Protein AF-A0A7S0CP70-F1 (afdb_monomer_lite)

Structure (mmCIF, N/CA/C/O backbone):
data_AF-A0A7S0CP70-F1
#
_entry.id   AF-A0A7S0CP70-F1
#
loop_
_atom_site.group_PDB
_atom_site.id
_atom_site.type_symbol
_atom_site.label_atom_id
_atom_site.label_alt_id
_atom_site.label_comp_id
_atom_site.label_asym_id
_atom_site.label_entity_id
_atom_site.label_seq_id
_atom_site.pdbx_PDB_ins_code
_atom_site.Cartn_x
_atom_site.Cartn_y
_atom_site.Cartn_z
_atom_site.occupancy
_atom_site.B_iso_or_equiv
_atom_site.auth_seq_id
_atom_site.auth_comp_id
_atom_site.auth_asym_id
_atom_site.auth_atom_id
_atom_site.pdbx_PDB_model_num
ATOM 1 N N . ALA A 1 1 ? 73.765 4.641 -53.542 1.00 47.41 1 ALA A N 1
ATOM 2 C CA . ALA A 1 1 ? 72.769 4.694 -52.457 1.00 47.41 1 ALA A CA 1
ATOM 3 C C . ALA A 1 1 ? 71.392 4.845 -53.097 1.00 47.41 1 ALA A C 1
ATOM 5 O O . ALA A 1 1 ? 71.037 5.946 -53.493 1.00 47.41 1 ALA A O 1
ATOM 6 N N . LEU A 1 2 ? 70.698 3.725 -53.331 1.00 48.41 2 LEU A N 1
ATOM 7 C CA . LEU A 1 2 ? 69.322 3.717 -53.833 1.00 48.41 2 LEU A CA 1
ATOM 8 C C . LEU A 1 2 ? 68.407 4.137 -52.678 1.00 48.41 2 LEU A C 1
ATOM 10 O O . LEU A 1 2 ? 68.307 3.418 -51.687 1.00 48.41 2 LEU A O 1
ATOM 14 N N . SER A 1 3 ? 67.792 5.311 -52.784 1.00 55.59 3 SER A N 1
ATOM 15 C CA . SER A 1 3 ? 66.697 5.724 -51.913 1.00 55.59 3 SER A CA 1
ATOM 16 C C . SER A 1 3 ? 65.413 5.041 -52.381 1.00 55.59 3 SER A C 1
ATOM 18 O O . SER A 1 3 ? 64.958 5.228 -53.508 1.00 55.59 3 SER A O 1
ATOM 20 N N . ASP A 1 4 ? 64.870 4.207 -51.505 1.00 58.22 4 ASP A N 1
ATOM 21 C CA . ASP A 1 4 ? 63.708 3.359 -51.736 1.00 58.22 4 ASP A CA 1
ATOM 22 C C . ASP A 1 4 ? 62.422 4.213 -51.882 1.00 58.22 4 ASP A C 1
ATOM 24 O O . ASP A 1 4 ? 62.067 4.949 -50.953 1.00 58.22 4 ASP A O 1
ATOM 28 N N . PRO A 1 5 ? 61.697 4.174 -53.018 1.00 55.97 5 PRO A N 1
ATOM 29 C CA . PRO A 1 5 ? 60.503 4.999 -53.243 1.00 55.97 5 PRO A CA 1
ATOM 30 C C . PRO A 1 5 ? 59.264 4.544 -52.446 1.00 55.97 5 PRO A C 1
ATOM 32 O O . PRO A 1 5 ? 58.217 5.193 -52.509 1.00 55.97 5 PRO A O 1
ATOM 35 N N . ALA A 1 6 ? 59.361 3.467 -51.660 1.00 52.94 6 ALA A N 1
ATOM 36 C CA . ALA A 1 6 ? 58.237 2.886 -50.925 1.00 52.94 6 ALA A CA 1
ATOM 37 C C . ALA A 1 6 ? 57.767 3.699 -49.698 1.00 52.94 6 ALA A C 1
ATOM 39 O O . ALA A 1 6 ? 56.686 3.442 -49.170 1.00 52.94 6 ALA A O 1
ATOM 40 N N . GLN A 1 7 ? 58.520 4.705 -49.238 1.00 50.19 7 GLN A N 1
ATOM 41 C CA . GLN A 1 7 ? 58.151 5.472 -48.036 1.00 50.19 7 GLN A CA 1
ATOM 42 C C . GLN A 1 7 ? 57.208 6.665 -48.280 1.00 50.19 7 GLN A C 1
ATOM 44 O O . GLN A 1 7 ? 56.785 7.309 -47.322 1.00 50.19 7 GLN A O 1
ATOM 49 N N . LYS A 1 8 ? 56.820 6.965 -49.528 1.00 47.72 8 LYS A N 1
ATOM 50 C CA . LYS A 1 8 ? 56.067 8.196 -49.851 1.00 47.72 8 LYS A CA 1
ATOM 51 C C . LYS A 1 8 ? 54.540 8.051 -49.932 1.00 47.72 8 LYS A C 1
ATOM 53 O O . LYS A 1 8 ? 53.867 8.995 -50.330 1.00 47.72 8 LYS A O 1
ATOM 58 N N . LEU A 1 9 ? 53.981 6.903 -49.548 1.00 50.38 9 LEU A N 1
ATOM 59 C CA . LEU A 1 9 ? 52.543 6.597 -49.675 1.00 50.38 9 LEU A CA 1
ATOM 60 C C . LEU A 1 9 ? 51.835 6.388 -48.328 1.00 50.38 9 LEU A C 1
ATOM 62 O O . LEU A 1 9 ? 50.842 5.675 -48.229 1.00 50.38 9 LEU A O 1
ATOM 66 N N . LYS A 1 10 ? 52.346 7.027 -47.274 1.00 50.16 10 LYS A N 1
ATOM 67 C CA . LYS A 1 10 ? 51.735 7.025 -45.938 1.00 50.16 10 LYS A CA 1
ATOM 68 C C . LYS A 1 10 ? 51.593 8.452 -45.404 1.00 50.16 10 LYS A C 1
ATOM 70 O O . LYS A 1 10 ? 51.917 8.731 -44.259 1.00 50.16 10 LYS A O 1
ATOM 75 N N . VAL A 1 11 ? 51.170 9.371 -46.270 1.00 54.03 11 VAL A N 1
ATOM 76 C CA . VAL A 1 11 ? 50.884 10.764 -45.914 1.00 54.03 11 VAL A CA 1
ATOM 77 C C . VAL A 1 11 ? 49.398 11.008 -46.152 1.00 54.03 11 VAL A C 1
ATOM 79 O O . VAL A 1 11 ? 48.908 10.883 -47.269 1.00 54.03 11 VAL A O 1
ATOM 82 N N . ASP A 1 12 ? 48.712 11.302 -45.051 1.00 50.88 12 ASP A N 1
ATOM 83 C CA . ASP A 1 12 ? 47.431 11.998 -44.962 1.00 50.88 12 ASP A CA 1
ATOM 84 C C . ASP A 1 12 ? 46.216 11.400 -45.679 1.00 50.88 12 ASP A C 1
ATOM 86 O O . ASP A 1 12 ? 45.675 11.946 -46.635 1.00 50.88 12 ASP A O 1
ATOM 90 N N . GLN A 1 13 ? 45.638 10.368 -45.065 1.00 55.88 13 GLN A N 1
ATOM 91 C CA . GLN A 1 13 ? 44.178 10.322 -44.955 1.00 55.88 13 GLN A CA 1
ATOM 92 C C . GLN A 1 13 ? 43.765 10.831 -43.570 1.00 55.88 13 GLN A C 1
ATOM 94 O O . GLN A 1 13 ? 43.228 10.092 -42.748 1.00 55.88 13 GLN A O 1
ATOM 99 N N . GLN A 1 14 ? 44.028 12.112 -43.282 1.00 55.53 14 GLN A N 1
ATOM 100 C CA . GLN A 1 14 ? 43.272 12.773 -42.222 1.00 55.53 14 GLN A CA 1
ATOM 101 C C . GLN A 1 14 ? 41.825 12.929 -42.716 1.00 55.53 14 GLN A C 1
ATOM 103 O O . GLN A 1 14 ? 41.608 13.486 -43.795 1.00 55.53 14 GLN A O 1
ATOM 108 N N . PRO A 1 15 ? 40.820 12.428 -41.973 1.00 56.31 15 PRO A N 1
ATOM 109 C CA . PRO A 1 15 ? 39.431 12.547 -42.385 1.00 56.31 15 PRO A CA 1
ATOM 110 C C . PRO A 1 15 ? 39.086 14.028 -42.546 1.00 56.31 15 PRO A C 1
ATOM 112 O O . PRO A 1 15 ? 39.324 14.830 -41.639 1.00 56.31 15 PRO A O 1
ATOM 115 N N . THR A 1 16 ? 38.541 14.384 -43.713 1.00 58.91 16 THR A N 1
ATOM 116 C CA . THR A 1 16 ? 38.142 15.761 -44.027 1.00 58.91 16 THR A CA 1
ATOM 117 C C . THR A 1 16 ? 37.260 16.327 -42.903 1.00 58.91 16 THR A C 1
ATOM 119 O O . THR A 1 16 ? 36.466 15.587 -42.310 1.00 58.91 16 THR A O 1
ATOM 122 N N . PRO A 1 17 ? 37.366 17.628 -42.572 1.00 61.53 17 PRO A N 1
ATOM 123 C CA . PRO A 1 17 ? 36.725 18.212 -41.387 1.00 61.53 17 PRO A CA 1
ATOM 124 C C . PRO A 1 17 ? 35.212 17.958 -41.335 1.00 61.53 17 PRO A C 1
ATOM 126 O O . PRO A 1 17 ? 34.665 17.738 -40.260 1.00 61.53 17 PRO A O 1
ATOM 129 N N . LYS A 1 18 ? 34.559 17.868 -42.503 1.00 62.00 18 LYS A N 1
ATOM 130 C CA . LYS A 1 18 ? 33.132 17.546 -42.644 1.00 62.00 18 LYS A CA 1
ATOM 131 C C . LYS A 1 18 ? 32.778 16.140 -42.141 1.00 62.00 18 LYS A C 1
ATOM 133 O O . LYS A 1 18 ? 31.746 15.972 -41.500 1.00 62.00 18 LYS A O 1
ATOM 138 N N . ALA A 1 19 ? 33.630 15.141 -42.383 1.00 62.69 19 ALA A N 1
ATOM 139 C CA . ALA A 1 19 ? 33.397 13.775 -41.915 1.00 62.69 19 ALA A CA 1
ATOM 140 C C . ALA A 1 19 ? 33.463 13.690 -40.382 1.00 62.69 19 ALA A C 1
ATOM 142 O O . ALA A 1 19 ? 32.638 13.017 -39.769 1.00 62.69 19 ALA A O 1
ATOM 143 N N . ARG A 1 20 ? 34.384 14.428 -39.746 1.00 70.00 20 ARG A N 1
ATOM 144 C CA . ARG A 1 20 ? 34.500 14.471 -38.276 1.00 70.00 20 ARG A CA 1
ATOM 145 C C . ARG A 1 20 ? 33.247 15.069 -37.626 1.00 70.00 20 ARG A C 1
ATOM 147 O O . ARG A 1 20 ? 32.793 14.538 -36.618 1.00 70.00 20 ARG A O 1
ATOM 154 N N . THR A 1 21 ? 32.652 16.100 -38.234 1.00 77.50 21 THR A N 1
ATOM 155 C CA . THR A 1 21 ? 31.413 16.732 -37.744 1.00 77.50 21 THR A CA 1
ATOM 156 C C . THR A 1 21 ? 30.191 15.819 -37.874 1.00 77.50 21 THR A C 1
ATOM 158 O O . THR A 1 21 ? 29.361 15.763 -36.967 1.00 77.50 21 THR A O 1
ATOM 161 N N . VAL A 1 22 ? 30.087 15.063 -38.973 1.00 85.88 22 VAL A N 1
ATOM 162 C CA . VAL A 1 22 ? 28.996 14.090 -39.163 1.00 85.88 22 VAL A CA 1
ATOM 163 C C . VAL A 1 22 ? 29.093 12.968 -38.131 1.00 85.88 22 VAL A C 1
ATOM 165 O O . VAL A 1 22 ? 28.103 12.658 -37.475 1.00 85.88 22 VAL A O 1
ATOM 168 N N . TRP A 1 23 ? 30.287 12.413 -37.909 1.00 87.19 23 TRP A N 1
ATOM 169 C CA . TRP A 1 23 ? 30.486 11.380 -36.891 1.00 87.19 23 TRP A CA 1
ATOM 170 C C . TRP A 1 23 ? 30.177 11.882 -35.478 1.00 87.19 23 TRP A C 1
ATOM 172 O O . TRP A 1 23 ? 29.491 11.188 -34.731 1.00 87.19 23 TRP A O 1
ATOM 182 N N . SER A 1 24 ? 30.595 13.100 -35.114 1.00 85.81 24 SER A N 1
ATOM 183 C CA . SER A 1 24 ? 30.251 13.666 -33.802 1.00 85.81 24 SER A CA 1
ATOM 184 C C . SER A 1 24 ? 28.745 13.856 -33.614 1.00 85.81 24 SER A C 1
ATOM 186 O O . SER A 1 24 ? 28.235 13.601 -32.527 1.00 85.81 24 SER A O 1
ATOM 188 N N . LEU A 1 25 ? 28.021 14.246 -34.670 1.00 90.88 25 LEU A N 1
ATOM 189 C CA . LEU A 1 25 ? 26.564 14.383 -34.628 1.00 90.88 25 LEU A CA 1
ATOM 190 C C . LEU A 1 25 ? 25.884 13.023 -34.412 1.00 90.88 25 LEU A C 1
ATOM 192 O O . LEU A 1 25 ? 24.980 12.912 -33.589 1.00 90.88 25 LEU A O 1
ATOM 196 N N . VAL A 1 26 ? 26.349 11.982 -35.108 1.00 93.88 26 VAL A N 1
ATOM 197 C CA . VAL A 1 26 ? 25.826 10.616 -34.954 1.00 93.88 26 VAL A CA 1
ATOM 198 C C . VAL A 1 26 ? 26.023 10.114 -33.524 1.00 93.88 26 VAL A C 1
ATOM 200 O O . VAL A 1 26 ? 25.067 9.639 -32.915 1.00 93.88 26 VAL A O 1
ATOM 203 N N . PHE A 1 27 ? 27.221 10.270 -32.950 1.00 94.31 27 PHE A N 1
ATOM 204 C CA . PHE A 1 27 ? 27.473 9.866 -31.562 1.00 94.31 27 PHE A CA 1
ATOM 205 C C . PHE A 1 27 ? 26.639 10.662 -30.554 1.00 94.31 27 PHE A C 1
ATOM 207 O O . PHE A 1 27 ? 26.155 10.088 -29.580 1.00 94.31 27 PHE A O 1
ATOM 214 N N . TYR A 1 28 ? 26.423 11.955 -30.799 1.00 94.50 28 TYR A N 1
ATOM 215 C CA . TYR A 1 28 ? 25.585 12.793 -29.944 1.00 94.50 28 TYR A CA 1
ATOM 216 C C . TYR A 1 28 ? 24.114 12.349 -29.964 1.00 94.50 28 TYR A C 1
ATOM 218 O O . TYR A 1 28 ? 23.514 12.154 -28.907 1.00 94.50 28 TYR A O 1
ATOM 226 N N . LEU A 1 29 ? 23.549 12.106 -31.152 1.00 95.56 29 LEU A N 1
ATOM 227 C CA . LEU A 1 29 ? 22.183 11.593 -31.296 1.00 95.56 29 LEU A CA 1
ATOM 228 C C . LEU A 1 29 ? 22.030 10.195 -30.688 1.00 95.56 29 LEU A C 1
ATOM 230 O O . LEU A 1 29 ? 21.031 9.924 -30.024 1.00 95.56 29 LEU A O 1
ATOM 234 N N . MET A 1 30 ? 23.031 9.329 -30.858 1.00 95.50 30 MET A N 1
ATOM 235 C CA . MET A 1 30 ? 23.048 8.005 -30.237 1.00 95.50 30 MET A CA 1
ATOM 236 C C . MET A 1 30 ? 23.070 8.104 -28.706 1.00 95.50 30 MET A C 1
ATOM 238 O O . MET A 1 30 ? 22.324 7.394 -28.037 1.00 95.50 30 MET A O 1
ATOM 242 N N . GLY A 1 31 ? 23.861 9.028 -28.149 1.00 95.38 31 GLY A N 1
ATOM 243 C CA . GLY A 1 31 ? 23.903 9.301 -26.712 1.00 95.38 31 GLY A CA 1
ATOM 244 C C . GLY A 1 31 ? 22.552 9.761 -26.159 1.00 95.38 31 GLY A C 1
ATOM 245 O O . GLY A 1 31 ? 22.071 9.194 -25.178 1.00 95.38 31 GLY A O 1
ATOM 246 N N . ILE A 1 32 ? 21.898 10.722 -26.821 1.00 96.25 32 ILE A N 1
ATOM 247 C CA . ILE A 1 32 ? 20.540 11.164 -26.453 1.00 96.25 32 ILE A CA 1
ATOM 248 C C . ILE A 1 32 ? 19.553 9.993 -26.527 1.00 96.25 32 ILE A C 1
ATOM 250 O O . ILE A 1 32 ? 18.752 9.808 -25.611 1.00 96.25 32 ILE A O 1
ATOM 254 N N . GLY A 1 33 ? 19.636 9.175 -27.580 1.00 96.56 33 GLY A N 1
ATOM 255 C CA . GLY A 1 33 ? 18.807 7.982 -27.742 1.00 96.56 33 GLY A CA 1
ATOM 256 C C . GLY A 1 33 ? 18.942 7.006 -26.572 1.00 96.56 33 GLY A C 1
ATOM 257 O O . GLY A 1 33 ? 17.932 6.560 -26.031 1.00 96.56 33 GLY A O 1
ATOM 258 N N . CYS A 1 34 ? 20.167 6.731 -26.118 1.00 96.44 34 CYS A N 1
ATOM 259 C CA . CYS A 1 34 ? 20.414 5.869 -24.960 1.00 96.44 34 CYS A CA 1
ATOM 260 C C . CYS A 1 34 ? 19.821 6.439 -23.663 1.00 96.44 34 CYS A C 1
ATOM 262 O O . CYS A 1 34 ? 19.238 5.692 -22.874 1.00 96.44 34 CYS A O 1
ATOM 264 N N . VAL A 1 35 ? 19.932 7.754 -23.446 1.00 96.69 35 VAL A N 1
ATOM 265 C CA . VAL A 1 35 ? 19.366 8.419 -22.260 1.00 96.69 35 VAL A CA 1
ATOM 266 C C . VAL A 1 35 ? 17.840 8.333 -22.270 1.00 96.69 35 VAL A C 1
ATOM 268 O O . VAL A 1 35 ? 17.250 7.932 -21.268 1.00 96.69 35 VAL A O 1
ATOM 271 N N . LEU A 1 36 ? 17.199 8.634 -23.403 1.00 96.62 36 LEU A N 1
ATOM 272 C CA . LEU A 1 36 ? 15.742 8.535 -23.542 1.00 96.62 36 LEU A CA 1
ATOM 273 C C . LEU A 1 36 ? 15.243 7.099 -23.370 1.00 96.62 36 LEU A C 1
ATOM 275 O O . LEU A 1 36 ? 14.229 6.878 -22.712 1.00 96.62 36 LEU A O 1
ATOM 279 N N . LEU A 1 37 ? 15.967 6.120 -23.913 1.00 96.00 37 LEU A N 1
ATOM 280 C CA . LEU A 1 37 ? 15.621 4.709 -23.767 1.00 96.00 37 LEU A CA 1
ATOM 281 C C . LEU A 1 37 ? 15.741 4.248 -22.311 1.00 96.00 37 LEU A C 1
ATOM 283 O O . LEU A 1 37 ? 14.847 3.568 -21.814 1.00 96.00 37 LEU A O 1
ATOM 287 N N . THR A 1 38 ? 16.797 4.661 -21.609 1.00 96.25 38 THR A N 1
ATOM 288 C CA . THR A 1 38 ? 16.984 4.349 -20.183 1.00 96.25 38 THR A CA 1
ATOM 289 C C . THR A 1 38 ? 15.892 4.995 -19.339 1.00 96.25 38 THR A C 1
ATOM 291 O O . THR A 1 38 ? 15.300 4.340 -18.488 1.00 96.25 38 THR A O 1
ATOM 294 N N . PHE A 1 39 ? 15.569 6.261 -19.609 1.00 95.75 39 PHE A N 1
ATOM 295 C CA . PHE A 1 39 ? 14.480 6.958 -18.934 1.00 95.75 39 PHE A CA 1
ATOM 296 C C . PHE A 1 39 ? 13.134 6.262 -19.165 1.00 95.75 39 PHE A C 1
ATOM 298 O O . PHE A 1 39 ? 12.404 6.013 -18.208 1.00 95.75 39 PHE A O 1
ATOM 305 N N . GLY A 1 40 ? 12.828 5.885 -20.410 1.00 95.81 40 GLY A N 1
ATOM 306 C CA . GLY A 1 40 ? 11.612 5.150 -20.750 1.00 95.81 40 GLY A CA 1
ATOM 307 C C . GLY A 1 40 ? 11.535 3.790 -20.054 1.00 95.81 40 GLY A C 1
ATOM 308 O O . GLY A 1 40 ? 10.502 3.459 -19.479 1.00 95.81 40 GLY A O 1
ATOM 309 N N . ALA A 1 41 ? 12.632 3.030 -20.038 1.00 92.75 41 ALA A N 1
ATOM 310 C CA . ALA A 1 41 ? 12.706 1.750 -19.337 1.00 92.75 41 ALA A CA 1
ATOM 311 C C . ALA A 1 41 ? 12.487 1.914 -17.824 1.00 92.75 41 ALA A C 1
ATOM 313 O O . ALA A 1 41 ? 11.690 1.181 -17.242 1.00 92.75 41 ALA A O 1
ATOM 314 N N . SER A 1 42 ? 13.119 2.912 -17.202 1.00 89.94 42 SER A N 1
ATOM 315 C CA . SER A 1 42 ? 12.921 3.236 -15.786 1.00 89.94 42 SER A CA 1
ATOM 316 C C . SER A 1 42 ? 11.489 3.680 -15.491 1.00 89.94 42 SER A C 1
ATOM 318 O O . SER A 1 42 ? 10.909 3.233 -14.508 1.00 89.94 42 SER A O 1
ATOM 320 N N . ALA A 1 43 ? 10.876 4.498 -16.351 1.00 88.56 43 ALA A N 1
ATOM 321 C CA . ALA A 1 43 ? 9.487 4.923 -16.193 1.00 88.56 43 ALA A CA 1
ATOM 322 C C . ALA A 1 43 ? 8.518 3.736 -16.293 1.00 88.56 43 ALA A C 1
ATOM 324 O O . ALA A 1 43 ? 7.630 3.596 -15.456 1.00 88.56 43 ALA A O 1
ATOM 325 N N . VAL A 1 44 ? 8.714 2.839 -17.266 1.00 87.12 44 VAL A N 1
ATOM 326 C CA . VAL A 1 44 ? 7.933 1.597 -17.377 1.00 87.12 44 VAL A CA 1
ATOM 327 C C . VAL A 1 44 ? 8.143 0.719 -16.147 1.00 87.12 44 VAL A C 1
ATOM 329 O O . VAL A 1 44 ? 7.170 0.210 -15.599 1.00 87.12 44 VAL A O 1
ATOM 332 N N . PHE A 1 45 ? 9.380 0.570 -15.672 1.00 83.56 45 PHE A N 1
ATOM 333 C CA . PHE A 1 45 ? 9.683 -0.208 -14.473 1.00 83.56 45 PHE A CA 1
ATOM 334 C C . PHE A 1 45 ? 9.001 0.366 -13.225 1.00 83.56 45 PHE A C 1
ATOM 336 O O . PHE A 1 45 ? 8.412 -0.388 -12.453 1.00 83.56 45 PHE A O 1
ATOM 343 N N . VAL A 1 46 ? 9.015 1.689 -13.050 1.00 77.31 46 VAL A N 1
ATOM 344 C CA . VAL A 1 46 ? 8.318 2.373 -11.952 1.00 77.31 46 VAL A CA 1
ATOM 345 C C . VAL A 1 46 ? 6.809 2.198 -12.076 1.00 77.31 46 VAL A C 1
ATOM 347 O O . VAL A 1 46 ? 6.169 1.855 -11.089 1.00 77.31 46 VAL A O 1
ATOM 350 N N . LEU A 1 47 ? 6.237 2.343 -13.274 1.00 76.88 47 LEU A N 1
ATOM 351 C CA . LEU A 1 47 ? 4.810 2.107 -13.500 1.00 76.88 47 LEU A CA 1
ATOM 352 C C . LEU A 1 47 ? 4.423 0.657 -13.188 1.00 76.88 47 LEU A C 1
ATOM 354 O O . LEU A 1 47 ? 3.395 0.421 -12.565 1.00 76.88 47 LEU A O 1
ATOM 358 N N . VAL A 1 48 ? 5.242 -0.321 -13.574 1.00 75.31 48 VAL A N 1
ATOM 359 C CA . VAL A 1 48 ? 5.016 -1.736 -13.240 1.00 75.31 48 VAL A CA 1
ATOM 360 C C . VAL A 1 48 ? 5.180 -1.986 -11.736 1.00 75.31 48 VAL A C 1
ATOM 362 O O . VAL A 1 48 ? 4.402 -2.737 -11.156 1.00 75.31 48 VAL A O 1
ATOM 365 N N . SER A 1 49 ? 6.134 -1.325 -11.079 1.00 65.62 49 SER A N 1
ATOM 366 C CA . SER A 1 49 ? 6.391 -1.485 -9.641 1.00 65.62 49 SER A CA 1
ATOM 367 C C . SER A 1 49 ? 5.310 -0.839 -8.775 1.00 65.62 49 SER A C 1
ATOM 369 O O . SER A 1 49 ? 4.855 -1.453 -7.817 1.00 65.62 49 SER A O 1
ATOM 371 N N . GLN A 1 50 ? 4.837 0.356 -9.148 1.00 66.31 50 GLN A N 1
ATOM 372 C CA . GLN A 1 50 ? 3.691 1.015 -8.512 1.00 66.31 50 GLN A CA 1
ATOM 373 C C . GLN A 1 50 ? 2.434 0.157 -8.636 1.00 66.31 50 GLN A C 1
ATOM 375 O O . GLN A 1 50 ? 1.599 0.126 -7.738 1.00 66.31 50 GLN A O 1
ATOM 380 N N . ARG A 1 51 ? 2.304 -0.553 -9.758 1.00 67.50 51 ARG A N 1
ATOM 381 C CA . ARG A 1 51 ? 1.242 -1.526 -9.953 1.00 67.50 51 ARG A CA 1
ATOM 382 C C . ARG A 1 51 ? 1.432 -2.731 -9.023 1.00 67.50 51 ARG A C 1
ATOM 384 O O . ARG A 1 51 ? 0.512 -3.061 -8.299 1.00 67.50 51 ARG A O 1
ATOM 391 N N . ASN A 1 52 ? 2.614 -3.327 -8.918 1.00 67.00 52 ASN A N 1
ATOM 392 C CA . ASN A 1 52 ? 2.800 -4.560 -8.138 1.00 67.00 52 ASN A CA 1
ATOM 393 C C . ASN A 1 52 ? 2.404 -4.515 -6.647 1.00 67.00 52 ASN A C 1
ATOM 395 O O . ASN A 1 52 ? 2.168 -5.586 -6.094 1.00 67.00 52 ASN A O 1
ATOM 399 N N . TYR A 1 53 ? 2.277 -3.342 -6.018 1.00 72.44 53 TYR A N 1
ATOM 400 C CA . TYR A 1 53 ? 1.923 -3.228 -4.600 1.00 72.44 53 TYR A CA 1
ATOM 401 C C . TYR A 1 53 ? 0.719 -2.295 -4.389 1.00 72.44 53 TYR A C 1
ATOM 403 O O . TYR A 1 53 ? 0.894 -1.075 -4.320 1.00 72.44 53 TYR A O 1
ATOM 411 N N . PRO A 1 54 ? -0.514 -2.828 -4.250 1.00 81.19 54 PRO A N 1
ATOM 412 C CA . PRO A 1 54 ? -1.730 -2.024 -4.103 1.00 81.19 54 PRO A CA 1
ATOM 413 C C . PRO A 1 54 ? -1.915 -1.442 -2.685 1.00 81.19 54 PRO A C 1
ATOM 415 O O . PRO A 1 54 ? -3.043 -1.207 -2.253 1.00 81.19 54 PRO A O 1
ATOM 418 N N . GLY A 1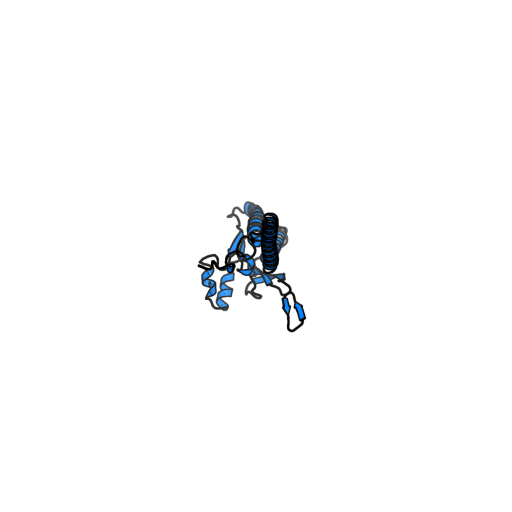 55 ? -0.825 -1.176 -1.956 1.00 81.38 55 GLY A N 1
ATOM 419 C CA . GLY A 1 55 ? -0.856 -0.687 -0.572 1.00 81.38 55 GLY A CA 1
ATOM 420 C C . GLY A 1 55 ? -1.629 0.622 -0.403 1.00 81.38 55 GLY A C 1
ATOM 421 O O . GLY A 1 55 ? -2.445 0.745 0.506 1.00 81.38 55 GLY A O 1
ATOM 422 N N . GLY A 1 56 ? -1.465 1.565 -1.337 1.00 82.31 56 GLY A N 1
ATOM 423 C CA . GLY A 1 56 ? -2.233 2.815 -1.330 1.00 82.31 56 GLY A CA 1
ATOM 424 C C . GLY A 1 56 ? -3.745 2.607 -1.496 1.00 82.31 56 GLY A C 1
ATOM 425 O O . GLY A 1 56 ? -4.529 3.293 -0.851 1.00 82.31 56 GLY A O 1
ATOM 426 N N . VAL A 1 57 ? -4.168 1.625 -2.301 1.00 85.44 57 VAL A N 1
ATOM 427 C CA . VAL A 1 57 ? -5.596 1.307 -2.513 1.00 85.44 57 VAL A CA 1
ATOM 428 C C . VAL A 1 57 ? -6.202 0.644 -1.274 1.00 85.44 57 VAL A C 1
ATOM 430 O O . VAL A 1 57 ? -7.353 0.913 -0.924 1.00 85.44 57 VAL A O 1
ATOM 433 N N . ALA A 1 58 ? -5.426 -0.202 -0.590 1.00 88.25 58 ALA A N 1
ATOM 434 C CA . ALA A 1 58 ? -5.824 -0.786 0.687 1.00 88.25 58 ALA A CA 1
ATOM 435 C C . ALA A 1 58 ? -6.001 0.278 1.770 1.00 88.25 58 ALA A C 1
ATOM 437 O O . ALA A 1 58 ? -6.998 0.254 2.489 1.00 88.25 58 ALA A O 1
ATOM 438 N N . LEU A 1 59 ? -5.101 1.260 1.825 1.00 88.00 59 LEU A N 1
ATOM 439 C CA . LEU A 1 59 ? -5.220 2.366 2.767 1.00 88.00 59 LEU A CA 1
ATOM 440 C C . LEU A 1 59 ? -6.412 3.274 2.446 1.00 88.00 59 LEU A C 1
ATOM 442 O O . LEU A 1 59 ? -7.167 3.599 3.353 1.00 88.00 59 LEU A O 1
ATOM 446 N N . GLN A 1 60 ? -6.640 3.618 1.175 1.00 88.12 60 GLN A N 1
ATOM 447 C CA . GLN A 1 60 ? -7.822 4.391 0.774 1.00 88.12 60 GLN A CA 1
ATOM 448 C C . GLN A 1 60 ? -9.122 3.662 1.140 1.00 88.12 60 GLN A C 1
ATOM 450 O O . GLN A 1 60 ? -10.064 4.265 1.639 1.00 88.12 60 GLN A O 1
ATOM 455 N N . THR A 1 61 ? -9.166 2.346 0.927 1.00 88.31 61 THR A N 1
ATOM 456 C CA . THR A 1 61 ? -10.312 1.530 1.340 1.00 88.31 61 THR A CA 1
ATOM 457 C C . THR A 1 61 ? -10.545 1.624 2.847 1.00 88.31 61 THR A C 1
ATOM 459 O O . THR A 1 61 ? -11.688 1.749 3.280 1.00 88.31 61 THR A O 1
ATOM 462 N N . LEU A 1 62 ? -9.476 1.530 3.644 1.00 89.19 62 LEU A N 1
ATOM 463 C CA . LEU A 1 62 ? -9.578 1.665 5.092 1.00 89.19 62 LEU A CA 1
ATOM 464 C C . LEU A 1 62 ? -10.059 3.069 5.480 1.00 89.19 62 LEU A C 1
ATOM 466 O O . LEU A 1 62 ? -10.913 3.195 6.347 1.00 89.19 62 LEU A O 1
ATOM 470 N N . GLU A 1 63 ? -9.551 4.114 4.829 1.00 88.81 63 GLU A N 1
ATOM 471 C CA . GLU A 1 63 ? -9.983 5.495 5.051 1.00 88.81 63 GLU A CA 1
ATOM 472 C C . GLU A 1 63 ? -11.489 5.658 4.805 1.00 88.81 63 GLU A C 1
ATOM 474 O O . GLU A 1 63 ? -12.197 6.167 5.671 1.00 88.81 63 GLU A O 1
ATOM 479 N N . GLU A 1 64 ? -11.990 5.177 3.664 1.00 88.81 64 GLU A N 1
ATOM 480 C CA . GLU A 1 64 ? -13.417 5.204 3.321 1.00 88.81 64 GLU A CA 1
ATOM 481 C C . GLU A 1 64 ? -14.257 4.441 4.356 1.00 88.81 64 GLU A C 1
ATOM 483 O O . GLU A 1 64 ? -15.307 4.926 4.784 1.00 88.81 64 GLU A O 1
ATOM 488 N N . TYR A 1 65 ? -13.775 3.275 4.799 1.00 87.69 65 TYR A N 1
ATOM 489 C CA . TYR A 1 65 ? -14.430 2.478 5.834 1.00 87.69 65 TYR A CA 1
ATOM 490 C C . TYR A 1 65 ? -14.517 3.231 7.166 1.00 87.69 65 TYR A C 1
ATOM 492 O O . TYR A 1 65 ? -15.600 3.348 7.741 1.00 87.69 65 TYR A O 1
ATOM 500 N N . LEU A 1 66 ? -13.402 3.800 7.631 1.00 85.50 66 LEU A N 1
ATOM 501 C CA . LEU A 1 66 ? -13.350 4.579 8.867 1.00 85.50 66 LEU A CA 1
ATOM 502 C C . LEU A 1 66 ? -14.264 5.804 8.782 1.00 85.50 66 LEU A C 1
ATOM 504 O O . LEU A 1 66 ? -15.085 6.020 9.668 1.00 85.50 66 LEU A O 1
ATOM 508 N N . GLN A 1 67 ? -14.195 6.574 7.696 1.00 84.62 67 GLN A N 1
ATOM 509 C CA . GLN A 1 67 ? -15.062 7.738 7.493 1.00 84.62 67 GLN A CA 1
ATOM 510 C C . GLN A 1 67 ? -16.544 7.358 7.515 1.00 84.62 67 GLN A C 1
ATOM 512 O O . GLN A 1 67 ? -17.353 8.072 8.109 1.00 84.62 67 GLN A O 1
ATOM 517 N N . GLN A 1 68 ? -16.908 6.226 6.907 1.00 84.62 68 GLN A N 1
ATOM 518 C CA . GLN A 1 68 ? -18.276 5.727 6.943 1.00 84.62 68 GLN A CA 1
ATOM 519 C C . GLN A 1 68 ? -18.704 5.394 8.377 1.00 84.62 68 GLN A C 1
ATOM 521 O O . GLN A 1 68 ? -19.764 5.849 8.801 1.00 84.62 68 GLN A O 1
ATOM 526 N N . GLN A 1 69 ? -17.885 4.667 9.140 1.00 78.62 69 GLN A N 1
ATOM 527 C CA . GLN A 1 69 ? -18.183 4.311 10.534 1.00 78.62 69 GLN A CA 1
ATOM 528 C C . GLN A 1 69 ? -18.308 5.546 11.443 1.00 78.62 69 GLN A C 1
ATOM 530 O O . GLN A 1 69 ? -19.212 5.622 12.280 1.00 78.62 69 GLN A O 1
ATOM 535 N N . LEU A 1 70 ? -17.457 6.557 11.246 1.00 76.50 70 LEU A N 1
ATOM 536 C CA . LEU A 1 70 ? -17.513 7.814 11.995 1.00 76.50 70 LEU A CA 1
ATOM 537 C C . LEU A 1 70 ? -18.735 8.671 11.621 1.00 76.50 70 LEU A C 1
ATOM 539 O O . LEU A 1 70 ? -19.290 9.348 12.486 1.00 76.50 70 LEU A O 1
ATOM 543 N N . ALA A 1 71 ? -19.182 8.635 10.363 1.00 72.56 71 ALA A N 1
ATOM 544 C CA . ALA A 1 71 ? -20.328 9.412 9.888 1.00 72.56 71 ALA A CA 1
ATOM 545 C C . ALA A 1 71 ? -21.695 8.851 10.327 1.00 72.56 71 ALA A C 1
ATOM 547 O O . ALA A 1 71 ? -22.703 9.557 10.221 1.00 72.56 71 ALA A O 1
ATOM 548 N N . LEU A 1 72 ? -21.771 7.602 10.808 1.00 66.75 72 LEU A N 1
ATOM 549 C CA . LEU A 1 72 ? -23.033 7.031 11.281 1.00 66.75 72 LEU A CA 1
ATOM 550 C C . LEU A 1 72 ? -23.500 7.723 12.586 1.00 66.75 72 LEU A C 1
ATOM 552 O O . LEU A 1 72 ? -22.747 7.780 13.568 1.00 66.75 72 LEU A O 1
ATOM 556 N N . PRO A 1 73 ? -24.754 8.225 12.639 1.00 54.41 73 PRO A N 1
ATOM 557 C CA . PRO A 1 73 ? -25.287 8.898 13.819 1.00 54.41 73 PRO A CA 1
ATOM 558 C C . PRO A 1 73 ? -25.413 7.927 14.999 1.00 54.41 73 PRO A C 1
ATOM 560 O O . PRO A 1 73 ? -25.907 6.808 14.856 1.00 54.41 73 PRO A O 1
ATOM 563 N N . SER A 1 74 ? -25.018 8.390 16.188 1.00 53.38 74 SER A N 1
ATOM 564 C CA . SER A 1 74 ? -24.947 7.645 17.459 1.00 53.38 74 SER A CA 1
ATOM 565 C C . SER A 1 74 ? -26.275 7.073 17.989 1.00 53.38 74 SER A C 1
ATOM 567 O O . SER A 1 74 ? -26.326 6.607 19.122 1.00 53.38 74 SER A O 1
ATOM 569 N N . SER A 1 75 ? -27.367 7.109 17.221 1.00 47.34 75 SER A N 1
ATOM 570 C CA . SER A 1 75 ? -28.707 6.730 17.684 1.00 47.34 75 SER A CA 1
ATOM 571 C C . SER A 1 75 ? -29.029 5.237 17.588 1.00 47.34 75 SER A C 1
ATOM 573 O O . SER A 1 75 ? -30.049 4.820 18.128 1.00 47.34 75 SER A O 1
ATOM 575 N N . THR A 1 76 ? -28.220 4.431 16.892 1.00 50.25 76 THR A N 1
ATOM 576 C CA . THR A 1 76 ? -28.646 3.073 16.486 1.00 50.25 76 THR A CA 1
ATOM 577 C C . THR A 1 76 ? -27.926 1.935 17.218 1.00 50.25 76 THR A C 1
ATOM 579 O O . THR A 1 76 ? -28.446 0.826 17.238 1.00 50.25 76 THR A O 1
ATOM 582 N N . ASN A 1 77 ? -26.792 2.184 17.883 1.00 44.81 77 ASN A N 1
ATOM 583 C CA . ASN A 1 77 ? -26.038 1.146 18.596 1.00 44.81 77 ASN A CA 1
ATOM 584 C C . ASN A 1 77 ? -25.754 1.559 20.044 1.00 44.81 77 ASN A C 1
ATOM 586 O O . ASN A 1 77 ? -24.871 2.362 20.320 1.00 44.81 77 ASN A O 1
ATOM 590 N N . SER A 1 78 ? -26.472 0.959 20.994 1.00 45.62 78 SER A N 1
ATOM 591 C CA . SER A 1 78 ? -26.290 1.147 22.444 1.00 45.62 78 SER A CA 1
ATOM 592 C C . SER A 1 78 ? -24.993 0.533 23.004 1.00 45.62 78 SER A C 1
ATOM 594 O O . SER A 1 78 ? -24.826 0.477 24.217 1.00 45.62 78 SER A O 1
ATOM 596 N N . ASN A 1 79 ? -24.094 0.059 22.137 1.00 47.59 79 ASN A N 1
ATOM 597 C CA . ASN A 1 79 ? -22.832 -0.604 22.482 1.00 47.59 79 ASN A CA 1
ATOM 598 C C . ASN A 1 79 ? -21.609 0.134 21.901 1.00 47.59 79 ASN A C 1
ATOM 600 O O . ASN A 1 79 ? -20.552 -0.459 21.709 1.00 47.59 79 ASN A O 1
ATOM 604 N N . ARG A 1 80 ? -21.783 1.424 21.585 1.00 51.25 80 ARG A N 1
ATOM 605 C CA . ARG A 1 80 ? -20.757 2.312 21.036 1.00 51.25 80 ARG A CA 1
ATOM 606 C C . ARG A 1 80 ? -19.678 2.555 22.101 1.00 51.25 80 ARG A C 1
ATOM 608 O O . ARG A 1 80 ? -19.883 3.361 23.009 1.00 51.25 80 ARG A O 1
ATOM 615 N N . GLN A 1 81 ? -18.566 1.819 22.056 1.00 53.12 81 GLN A N 1
ATOM 616 C CA . GLN A 1 81 ? -17.404 2.141 22.885 1.00 53.12 81 GLN A CA 1
ATOM 617 C C . GLN A 1 81 ? -16.771 3.417 22.323 1.00 53.12 81 GLN A C 1
ATOM 619 O O . GLN A 1 81 ? -16.433 3.483 21.145 1.00 53.12 81 GLN A O 1
ATOM 624 N N . LEU A 1 82 ? -16.673 4.450 23.169 1.00 52.69 82 LEU A N 1
ATOM 625 C CA . LEU A 1 82 ? -16.035 5.734 22.858 1.00 52.69 82 LEU A CA 1
ATOM 626 C C . LEU A 1 82 ? -14.676 5.541 22.171 1.00 52.69 82 LEU A C 1
ATOM 628 O O . LEU A 1 82 ? -14.016 4.537 22.433 1.00 52.69 82 LEU A O 1
ATOM 632 N N . PRO A 1 83 ? -14.231 6.492 21.327 1.00 59.59 83 PRO A N 1
ATOM 633 C CA . PRO A 1 83 ? -13.210 6.219 20.329 1.00 59.59 83 PRO A CA 1
ATOM 634 C C . PRO A 1 83 ? -11.880 5.838 20.980 1.00 59.59 83 PRO A C 1
ATOM 636 O O . PRO A 1 83 ? -11.136 6.684 21.484 1.00 59.59 83 PRO A O 1
ATOM 639 N N . VAL A 1 84 ? -11.597 4.540 20.995 1.00 65.81 84 VAL A N 1
ATOM 640 C CA . VAL A 1 84 ? -10.309 3.987 21.400 1.00 65.81 84 VAL A CA 1
ATOM 641 C C . VAL A 1 84 ? -9.303 4.358 20.315 1.00 65.81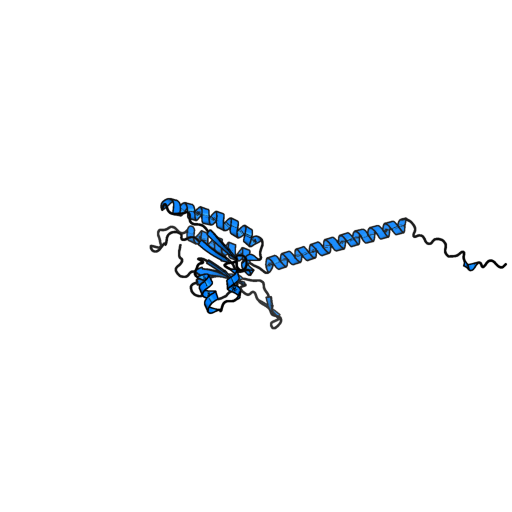 84 VAL A C 1
ATOM 643 O O . VAL A 1 84 ? -9.650 4.370 19.133 1.00 65.81 84 VAL A O 1
ATOM 646 N N . ASP A 1 85 ? -8.084 4.716 20.719 1.00 76.06 85 ASP A N 1
ATOM 647 C CA . ASP A 1 85 ? -7.006 5.057 19.790 1.00 76.06 85 ASP A CA 1
ATOM 648 C C . ASP A 1 85 ? -6.914 4.024 18.660 1.00 76.06 85 ASP A C 1
ATOM 650 O O . ASP A 1 85 ? -6.881 2.812 18.896 1.00 76.06 85 ASP A O 1
ATOM 654 N N . VAL A 1 86 ? -6.921 4.512 17.418 1.00 84.44 86 VAL A N 1
ATOM 655 C CA . VAL A 1 86 ? -6.945 3.657 16.229 1.00 84.44 86 VAL A CA 1
ATOM 656 C C . VAL A 1 86 ? -5.505 3.300 15.896 1.00 84.44 86 VAL A C 1
ATOM 658 O O . VAL A 1 86 ? -4.761 4.105 15.338 1.00 84.44 86 VAL A O 1
ATOM 661 N N . SER A 1 87 ? -5.093 2.093 16.267 1.00 88.06 87 SER A N 1
ATOM 662 C CA . SER A 1 87 ? -3.782 1.536 15.939 1.00 88.06 87 SER A CA 1
ATOM 663 C C . SER A 1 87 ? -3.877 0.648 14.696 1.00 88.06 87 SER A C 1
ATOM 665 O O . SER A 1 87 ? -4.659 -0.304 14.663 1.00 88.06 87 SER A O 1
ATOM 667 N N . ILE A 1 88 ? -3.114 0.970 13.653 1.00 89.62 88 ILE A N 1
ATOM 668 C CA . ILE A 1 88 ? -3.156 0.299 12.348 1.00 89.62 88 ILE A CA 1
ATOM 669 C C . ILE A 1 88 ? -1.812 -0.384 12.104 1.00 89.62 88 ILE A C 1
ATOM 671 O O . ILE A 1 88 ? -0.784 0.288 12.027 1.00 89.62 88 ILE A O 1
ATOM 675 N N . TYR A 1 89 ? -1.819 -1.705 11.942 1.00 89.62 89 TYR A N 1
ATOM 676 C CA . TYR A 1 89 ? -0.651 -2.462 11.501 1.00 89.62 89 TYR A CA 1
ATOM 677 C C . TYR A 1 89 ? -0.582 -2.528 9.978 1.00 89.62 89 TYR A C 1
ATOM 679 O O . TYR A 1 89 ? -1.593 -2.746 9.307 1.00 89.62 89 TYR A O 1
ATOM 687 N N . MET A 1 90 ? 0.623 -2.384 9.438 1.00 87.25 90 MET A N 1
ATOM 688 C CA . MET A 1 90 ? 0.903 -2.414 8.012 1.00 87.25 90 MET A CA 1
ATOM 689 C C . MET A 1 90 ? 2.105 -3.312 7.707 1.00 87.25 90 MET A C 1
ATOM 691 O O . MET A 1 90 ? 3.239 -3.005 8.074 1.00 87.25 90 MET A O 1
ATOM 695 N N . ASP A 1 91 ? 1.851 -4.384 6.965 1.00 84.56 91 ASP A N 1
ATOM 696 C CA . ASP A 1 91 ? 2.857 -5.291 6.403 1.00 84.56 91 ASP A CA 1
ATOM 697 C C . ASP A 1 91 ? 3.767 -4.552 5.400 1.00 84.56 91 ASP A C 1
ATOM 699 O O . ASP A 1 91 ? 3.361 -3.556 4.778 1.00 84.56 91 ASP A O 1
ATOM 703 N N . VAL A 1 92 ? 4.990 -5.045 5.209 1.00 76.62 92 VAL A N 1
ATOM 704 C CA . VAL A 1 92 ? 5.979 -4.542 4.244 1.00 76.62 92 VAL A CA 1
ATOM 705 C C . VAL A 1 92 ? 5.353 -4.314 2.869 1.00 76.62 92 VAL A C 1
ATOM 707 O O . VAL A 1 92 ? 5.517 -3.235 2.293 1.00 76.62 92 VAL A O 1
ATOM 710 N N . ALA A 1 93 ? 4.576 -5.269 2.357 1.00 71.50 93 ALA A N 1
ATOM 711 C CA . ALA A 1 93 ? 3.967 -5.157 1.031 1.00 71.50 93 ALA A CA 1
ATOM 712 C C . ALA A 1 93 ? 2.963 -3.999 0.921 1.00 71.50 93 ALA A C 1
ATOM 714 O O . ALA A 1 93 ? 2.869 -3.332 -0.114 1.00 71.50 93 ALA A O 1
ATOM 715 N N . SER A 1 94 ? 2.249 -3.704 2.009 1.00 73.31 94 SER A N 1
ATOM 716 C CA . SER A 1 94 ? 1.342 -2.555 2.083 1.00 73.31 94 SER A CA 1
ATOM 717 C C . SER A 1 94 ? 2.101 -1.222 2.203 1.00 73.31 94 SER A C 1
ATOM 719 O O . S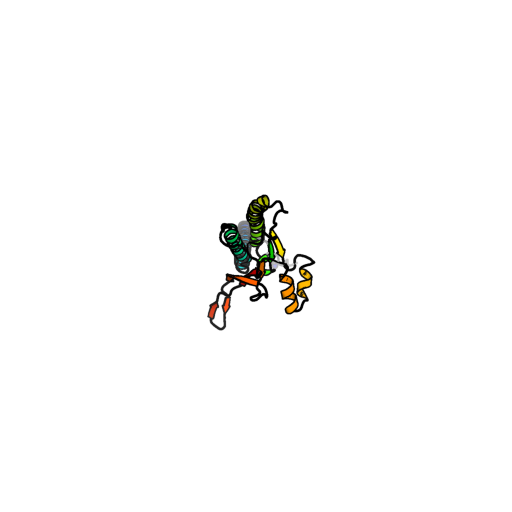ER A 1 94 ? 1.631 -0.184 1.725 1.00 73.31 94 SER A O 1
ATOM 721 N N . CYS A 1 95 ? 3.317 -1.255 2.758 1.00 74.44 95 CYS A N 1
ATOM 722 C CA . CYS A 1 95 ? 4.195 -0.101 2.952 1.00 74.44 95 CYS A CA 1
ATOM 723 C C . CYS A 1 95 ? 5.091 0.231 1.746 1.00 74.44 95 CYS A C 1
ATOM 725 O O . CYS A 1 95 ? 5.638 1.330 1.687 1.00 74.44 95 CYS A O 1
ATOM 727 N N . MET A 1 96 ? 5.241 -0.674 0.774 1.00 72.75 96 MET A N 1
ATOM 728 C CA . MET A 1 96 ? 6.190 -0.535 -0.345 1.00 72.75 96 MET A CA 1
ATOM 729 C C . MET A 1 96 ? 5.811 0.505 -1.414 1.00 72.75 96 MET A C 1
ATOM 731 O O . MET A 1 96 ? 6.563 0.704 -2.371 1.00 72.75 96 MET A O 1
ATOM 735 N N . SER A 1 97 ? 4.679 1.199 -1.275 1.00 68.88 97 SER A N 1
ATOM 736 C CA . SER A 1 97 ? 4.269 2.250 -2.210 1.00 68.88 97 SER A CA 1
ATOM 737 C C . SER A 1 97 ? 4.451 3.643 -1.599 1.00 68.88 97 SER A C 1
ATOM 739 O O . SER A 1 97 ? 3.987 3.916 -0.495 1.00 68.88 97 SER A O 1
ATOM 741 N N . GLY A 1 98 ? 5.065 4.572 -2.343 1.00 64.94 98 GLY A N 1
ATOM 742 C CA . GLY A 1 98 ? 5.152 5.981 -1.924 1.00 64.94 98 GLY A CA 1
ATOM 743 C C . GLY A 1 98 ? 3.778 6.647 -1.754 1.00 64.94 98 GLY A C 1
ATOM 744 O O . GLY A 1 98 ? 3.642 7.595 -0.990 1.00 64.94 98 GLY A O 1
ATOM 745 N N . VAL A 1 99 ? 2.742 6.106 -2.407 1.00 68.31 99 VAL A N 1
ATOM 746 C CA . VAL A 1 99 ? 1.342 6.536 -2.252 1.00 68.31 99 VAL A CA 1
ATOM 747 C C . VAL A 1 99 ? 0.807 6.192 -0.859 1.00 68.31 99 VAL A C 1
ATOM 749 O O . VAL A 1 99 ? 0.012 6.947 -0.309 1.00 68.31 99 VAL A O 1
ATOM 752 N N . THR A 1 100 ? 1.285 5.102 -0.252 1.00 76.81 100 THR A N 1
ATOM 753 C CA . THR A 1 100 ? 0.908 4.709 1.109 1.00 76.81 100 THR A CA 1
ATOM 754 C C . THR A 1 100 ? 1.335 5.772 2.124 1.00 76.81 100 THR A C 1
ATOM 756 O O . THR A 1 100 ? 0.573 6.065 3.035 1.00 76.81 100 THR A O 1
ATOM 759 N N . LEU A 1 101 ? 2.510 6.396 1.957 1.00 79.88 101 LEU A N 1
ATOM 760 C CA . LEU A 1 101 ? 2.996 7.426 2.885 1.00 79.88 101 LEU A CA 1
ATOM 761 C C . LEU A 1 101 ? 2.082 8.660 2.900 1.00 79.88 101 LEU A C 1
ATOM 763 O O . LEU A 1 101 ? 1.639 9.081 3.962 1.00 79.88 101 LEU A O 1
ATOM 767 N N . PHE A 1 102 ? 1.746 9.196 1.725 1.00 81.00 102 PHE A N 1
ATOM 768 C CA . PHE A 1 102 ? 0.825 10.334 1.625 1.00 81.00 102 PHE A CA 1
ATOM 769 C C . PHE A 1 102 ? -0.588 9.975 2.097 1.00 81.00 102 PHE A C 1
ATOM 771 O O . PHE A 1 102 ? -1.268 10.793 2.711 1.00 81.00 102 PHE A O 1
ATOM 778 N N . GLY A 1 103 ? -1.018 8.735 1.848 1.00 80.38 103 GLY A N 1
ATOM 779 C CA . GLY A 1 103 ? -2.279 8.218 2.365 1.00 80.38 103 GLY A CA 1
ATOM 780 C C . GLY A 1 103 ? -2.317 8.177 3.895 1.00 80.38 103 GLY A C 1
ATOM 781 O O . GLY A 1 103 ? -3.313 8.585 4.483 1.00 80.38 103 GLY A O 1
ATOM 782 N N . GLN A 1 104 ? -1.229 7.756 4.551 1.00 86.12 104 GLN A N 1
ATOM 783 C CA . GLN A 1 104 ? -1.122 7.748 6.017 1.00 86.12 104 GLN A CA 1
ATOM 784 C C . GLN A 1 104 ? -1.290 9.151 6.599 1.00 86.12 104 GLN A C 1
ATOM 786 O O . GLN A 1 104 ? -2.078 9.330 7.524 1.00 86.12 104 GLN A O 1
ATOM 791 N N . GLU A 1 105 ? -0.599 10.145 6.035 1.00 85.12 105 GLU A N 1
ATOM 792 C CA . GLU A 1 105 ? -0.705 11.537 6.486 1.00 85.12 105 GLU A CA 1
ATOM 793 C C . GLU A 1 105 ? -2.131 12.081 6.320 1.00 85.12 105 GLU A C 1
ATOM 795 O O . GLU A 1 105 ? -2.669 12.690 7.247 1.00 85.12 105 GLU A O 1
ATOM 800 N N . ASN A 1 106 ? -2.769 11.819 5.175 1.00 85.12 106 ASN A N 1
ATOM 801 C CA . ASN A 1 106 ? -4.138 12.261 4.909 1.00 85.12 106 ASN A CA 1
ATOM 802 C C . ASN A 1 106 ? -5.164 11.599 5.844 1.00 85.12 106 ASN A C 1
ATOM 804 O O . ASN A 1 106 ? -6.012 12.283 6.424 1.00 85.12 106 ASN A O 1
ATOM 808 N N . LEU A 1 107 ? -5.066 10.279 6.027 1.00 84.38 107 LEU A N 1
ATOM 809 C CA . LEU A 1 107 ? -5.939 9.521 6.923 1.00 84.38 107 LEU A CA 1
ATOM 810 C C . LEU A 1 107 ? -5.750 10.000 8.362 1.00 84.38 107 LEU A C 1
ATOM 812 O O . LEU A 1 107 ? -6.733 10.285 9.045 1.00 84.38 107 LEU A O 1
ATOM 816 N N . GLN A 1 108 ? -4.502 10.170 8.807 1.00 85.56 108 GLN A N 1
ATOM 817 C CA . GLN A 1 108 ? -4.209 10.680 10.141 1.00 85.56 108 GLN A CA 1
ATOM 818 C C . GLN A 1 108 ? -4.832 12.058 10.348 1.00 85.56 108 GLN A C 1
ATOM 820 O O . GLN A 1 108 ? -5.493 12.256 11.360 1.00 85.56 108 GLN A O 1
ATOM 825 N N . GLN A 1 109 ? -4.689 12.993 9.408 1.00 84.00 109 GLN A N 1
ATOM 826 C CA . GLN A 1 109 ? -5.283 14.328 9.533 1.00 84.00 109 GLN A CA 1
ATOM 827 C C . GLN A 1 109 ? -6.816 14.283 9.559 1.00 84.00 109 GLN A C 1
ATOM 829 O O . GLN A 1 109 ? -7.436 14.877 10.443 1.00 84.00 109 GLN A O 1
ATOM 834 N N . THR A 1 110 ? -7.428 13.554 8.626 1.00 82.62 110 THR A N 1
ATOM 835 C CA . THR A 1 110 ? -8.886 13.526 8.454 1.00 82.62 110 THR A CA 1
ATOM 836 C C . THR A 1 110 ? -9.577 12.794 9.600 1.00 82.62 110 THR A C 1
ATOM 838 O O . THR A 1 110 ? -10.485 13.337 10.231 1.00 82.62 110 THR A O 1
ATOM 841 N N . VAL A 1 111 ? -9.122 11.580 9.916 1.00 80.19 111 VAL A N 1
ATOM 842 C CA . VAL A 1 111 ? -9.731 10.740 10.953 1.00 80.19 111 VAL A CA 1
ATOM 843 C C . VAL A 1 111 ? -9.419 11.296 12.340 1.00 80.19 111 VAL A C 1
ATOM 845 O O . VAL A 1 111 ? -10.335 11.422 13.146 1.00 80.19 111 VAL A O 1
ATOM 848 N N . THR A 1 112 ? -8.184 11.732 12.624 1.00 80.50 112 THR A N 1
ATOM 849 C CA . THR A 1 112 ? -7.870 12.361 13.926 1.00 80.50 112 THR A CA 1
ATOM 850 C C . THR A 1 112 ? -8.683 13.639 14.126 1.00 80.50 112 THR A C 1
ATOM 852 O O . THR A 1 112 ? -9.206 13.855 15.216 1.00 80.50 112 THR A O 1
ATOM 855 N N . GLY A 1 113 ? -8.857 14.463 13.085 1.00 76.44 113 GLY A N 1
ATOM 856 C CA . GLY A 1 113 ? -9.700 15.658 13.158 1.00 76.44 113 GLY A CA 1
ATOM 857 C C . GLY A 1 113 ? -11.153 15.336 13.526 1.00 76.44 113 GLY A C 1
ATOM 858 O O . GLY A 1 113 ? -11.723 15.974 14.408 1.00 76.44 113 GLY A O 1
ATOM 859 N N . GLN A 1 114 ? -11.742 14.304 12.915 1.00 74.31 114 GLN A N 1
ATOM 860 C CA . GLN A 1 114 ? -13.102 13.857 13.241 1.00 74.31 114 GLN A CA 1
ATOM 861 C C . GLN A 1 114 ? -13.201 13.235 14.643 1.00 74.31 114 GLN A C 1
ATOM 863 O O . GLN A 1 114 ? -14.134 13.537 15.388 1.00 74.31 114 GLN A O 1
ATOM 868 N N . LEU A 1 115 ? -12.225 12.416 15.040 1.00 73.62 115 LEU A N 1
ATOM 869 C CA . LEU A 1 115 ? -12.172 11.798 16.367 1.00 73.62 115 LEU A CA 1
ATOM 870 C C . LEU A 1 115 ? -12.016 12.836 17.489 1.00 73.62 115 LEU A C 1
ATOM 872 O O . LEU A 1 115 ? -12.619 12.691 18.553 1.00 73.62 115 LEU A O 1
ATOM 876 N N . GLN A 1 116 ? -11.247 13.903 17.253 1.00 70.62 116 GLN A N 1
ATOM 877 C CA . GLN A 1 116 ? -11.110 15.018 18.191 1.00 70.62 116 GLN A CA 1
ATOM 878 C C . GLN A 1 116 ? -12.435 15.759 18.394 1.00 70.62 116 GLN A C 1
ATOM 880 O O . GLN A 1 116 ? -12.781 16.063 19.534 1.00 70.62 116 GLN A O 1
ATOM 885 N N . LEU A 1 117 ? -13.209 15.999 17.329 1.00 67.12 117 LEU A N 1
ATOM 886 C CA . LEU A 1 117 ? -14.527 16.636 17.443 1.00 67.12 117 LEU A CA 1
ATOM 887 C C . LEU A 1 117 ? -15.476 15.821 18.333 1.00 67.12 117 LEU A C 1
ATOM 889 O O . LEU A 1 117 ? -16.146 16.397 19.183 1.00 67.12 117 LEU A O 1
ATOM 893 N N . ILE A 1 118 ? -15.468 14.493 18.194 1.00 65.69 118 ILE A N 1
ATOM 894 C CA . ILE A 1 118 ? -16.318 13.590 18.984 1.00 65.69 118 ILE A CA 1
ATOM 895 C C . ILE A 1 118 ? -15.878 13.556 20.459 1.00 65.69 118 ILE A C 1
ATOM 897 O O . ILE A 1 118 ? -16.713 13.637 21.355 1.00 65.69 118 ILE A O 1
ATOM 901 N N . LYS A 1 119 ? -14.570 13.481 20.746 1.00 64.56 119 LYS A N 1
ATOM 902 C CA . LYS A 1 119 ? -14.061 13.419 22.132 1.00 64.56 119 LYS A CA 1
ATOM 903 C C . LYS A 1 119 ? -14.084 14.743 22.889 1.00 64.56 119 LYS A C 1
ATOM 905 O O . LYS A 1 119 ? -14.062 14.733 24.121 1.00 64.56 119 LYS A O 1
ATOM 910 N N . THR A 1 120 ? -14.135 15.879 22.192 1.00 56.31 120 THR A N 1
ATOM 911 C CA . THR A 1 120 ? -14.253 17.193 22.850 1.00 56.31 120 THR A CA 1
ATOM 912 C C . THR A 1 120 ? -15.549 17.285 23.672 1.00 56.31 120 THR A C 1
ATOM 914 O O . THR A 1 120 ? -15.604 18.022 24.654 1.00 56.31 120 THR A O 1
ATOM 917 N N . GLU A 1 121 ? -16.560 16.471 23.352 1.00 57.69 121 GLU A N 1
ATOM 918 C CA . GLU A 1 121 ? -17.790 16.343 24.140 1.00 57.69 121 GLU A CA 1
ATOM 919 C C . GLU A 1 121 ? -17.607 15.542 25.447 1.00 57.69 121 GLU A C 1
ATOM 921 O O . GLU A 1 121 ? -18.386 15.721 26.383 1.00 57.69 121 GLU A O 1
ATOM 926 N N . THR A 1 122 ? -16.572 14.699 25.556 1.00 58.25 122 THR A N 1
ATOM 927 C CA . THR A 1 122 ? -16.371 13.762 26.680 1.00 58.25 122 THR A CA 1
ATOM 928 C C . THR A 1 122 ? -15.170 14.050 27.585 1.00 58.25 122 THR A C 1
ATOM 930 O O . THR A 1 122 ? -15.013 13.370 28.593 1.00 58.25 122 THR A O 1
ATOM 933 N N . ASN A 1 123 ? -14.376 15.093 27.311 1.00 54.97 123 ASN A N 1
ATOM 934 C CA . ASN A 1 123 ? -13.304 15.584 28.200 1.00 54.97 123 ASN A CA 1
ATOM 935 C C . ASN A 1 123 ? -12.214 14.531 28.530 1.00 54.97 123 ASN A C 1
ATOM 937 O O . ASN A 1 123 ? -11.673 14.494 29.635 1.00 54.97 123 ASN A O 1
ATOM 941 N N . GLU A 1 124 ? -11.897 13.672 27.560 1.00 61.09 124 GLU A N 1
ATOM 942 C CA . GLU A 1 124 ? -10.811 12.684 27.623 1.00 61.09 124 GLU A CA 1
ATOM 943 C C . GLU A 1 124 ? -9.690 13.034 26.627 1.00 61.09 124 GLU A C 1
ATOM 945 O O . GLU A 1 124 ? -9.869 13.874 25.743 1.00 61.09 124 GLU A O 1
ATOM 950 N N . ASN A 1 125 ? -8.524 12.388 26.764 1.00 60.75 125 ASN A N 1
ATOM 951 C CA . ASN A 1 125 ? -7.377 12.583 25.869 1.00 60.75 125 ASN A CA 1
ATOM 952 C C . ASN A 1 125 ? -7.779 12.452 24.384 1.00 60.75 125 ASN A C 1
ATOM 954 O O . ASN A 1 125 ? -8.592 11.581 24.045 1.00 60.75 125 ASN A O 1
ATOM 958 N N . PRO A 1 126 ? -7.193 13.274 23.487 1.00 63.56 126 PRO A N 1
ATOM 959 C CA . PRO A 1 126 ? -7.522 13.240 22.067 1.00 63.56 126 PRO A CA 1
ATOM 960 C C . PRO A 1 126 ? -7.263 11.839 21.514 1.00 63.56 126 PRO A C 1
ATOM 962 O O . PRO A 1 126 ? -6.218 11.259 21.785 1.00 63.56 126 PRO A O 1
ATOM 965 N N . ALA A 1 127 ? -8.220 11.292 20.763 1.00 69.38 127 ALA A N 1
ATOM 966 C CA . ALA A 1 127 ? -8.023 10.022 20.077 1.00 69.38 127 ALA A CA 1
ATOM 967 C C . ALA A 1 127 ? -7.019 10.231 18.943 1.00 69.38 127 ALA A C 1
ATOM 969 O O . ALA A 1 127 ? -7.164 11.179 18.168 1.00 69.38 127 ALA A O 1
ATOM 970 N N . ILE A 1 128 ? -6.013 9.364 18.860 1.00 78.31 128 ILE A N 1
ATOM 971 C CA . ILE A 1 128 ? -4.942 9.465 17.865 1.00 78.31 128 ILE A CA 1
ATOM 972 C C . ILE A 1 128 ? -4.988 8.240 16.953 1.00 78.31 128 ILE A C 1
ATOM 974 O O . ILE A 1 128 ? -5.175 7.112 17.410 1.00 78.31 128 ILE A O 1
ATOM 978 N N . VAL A 1 129 ? -4.794 8.466 15.652 1.00 84.50 129 VAL A N 1
ATOM 979 C CA . VAL A 1 129 ? -4.518 7.389 14.697 1.00 84.50 129 VAL A CA 1
ATOM 980 C C . VAL A 1 129 ? -3.012 7.1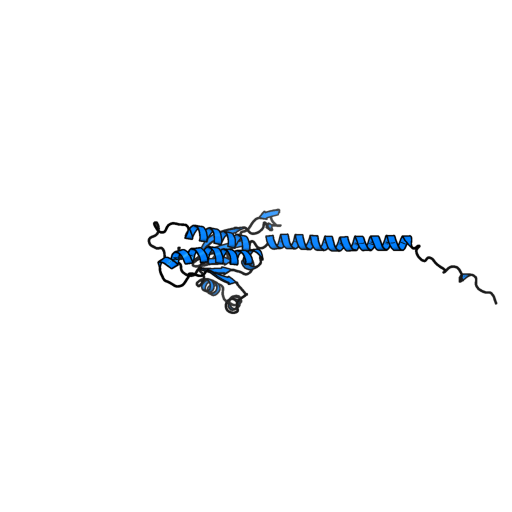48 14.639 1.00 84.50 129 VAL A C 1
ATOM 982 O O . VAL A 1 129 ? -2.244 8.075 14.377 1.00 84.50 129 VAL A O 1
ATOM 985 N N . SER A 1 130 ? -2.591 5.911 14.883 1.00 86.19 130 SER A N 1
ATOM 986 C CA . SER A 1 130 ? -1.187 5.490 14.890 1.00 86.19 130 SER A CA 1
ATOM 987 C C . SER A 1 130 ? -0.951 4.370 13.880 1.00 86.19 130 SER A C 1
ATOM 989 O O . SER A 1 130 ? -1.760 3.452 13.755 1.00 86.19 130 SER A O 1
ATOM 991 N N . PHE A 1 131 ? 0.161 4.453 13.150 1.00 86.62 131 PHE A N 1
ATOM 992 C CA . PHE A 1 131 ? 0.549 3.474 12.136 1.00 86.62 131 PHE A CA 1
ATOM 993 C C . PHE A 1 131 ? 1.807 2.734 12.571 1.00 86.62 131 PHE A C 1
ATOM 995 O O . PHE A 1 131 ? 2.813 3.364 12.887 1.00 86.62 131 PHE A O 1
ATOM 1002 N N . PHE A 1 132 ? 1.767 1.408 12.498 1.00 86.00 132 PHE A N 1
ATOM 1003 C CA . PHE A 1 132 ? 2.876 0.524 12.831 1.00 86.00 132 PHE A CA 1
ATOM 1004 C C . PHE A 1 132 ? 3.262 -0.275 11.597 1.00 86.00 132 PHE A C 1
ATOM 1006 O O . PHE A 1 132 ? 2.416 -0.920 10.981 1.00 86.00 132 PHE A O 1
ATOM 1013 N N . LYS A 1 133 ? 4.535 -0.197 11.208 1.00 84.62 133 LYS A N 1
ATOM 1014 C CA . LYS A 1 133 ? 5.044 -0.815 9.980 1.00 84.62 133 LYS A CA 1
ATOM 1015 C C . LYS A 1 133 ? 5.931 -2.000 10.315 1.00 84.62 133 LYS A C 1
ATOM 1017 O O . LYS A 1 133 ? 6.827 -1.895 11.161 1.00 84.62 133 LYS A O 1
ATOM 1022 N N . GLU A 1 134 ? 5.712 -3.102 9.617 1.00 79.19 134 GLU A N 1
ATOM 1023 C CA . GLU A 1 134 ? 6.538 -4.292 9.746 1.00 79.19 134 GLU A CA 1
ATOM 1024 C C . GLU A 1 134 ? 7.995 -4.011 9.340 1.00 79.19 134 GLU A C 1
ATOM 1026 O O . GLU A 1 134 ? 8.270 -3.310 8.364 1.00 79.19 134 GLU A O 1
ATOM 1031 N N . GLY A 1 135 ? 8.946 -4.525 10.127 1.00 69.00 135 GLY A N 1
ATOM 1032 C CA . GLY A 1 135 ? 10.386 -4.419 9.860 1.00 69.00 135 GLY A CA 1
ATOM 1033 C C . GLY A 1 135 ? 11.014 -3.034 10.069 1.00 69.00 135 GLY A C 1
ATOM 1034 O O . GLY A 1 135 ? 12.235 -2.912 9.970 1.00 69.00 135 GLY A O 1
ATOM 1035 N N . TYR A 1 136 ? 10.226 -2.000 10.378 1.00 64.88 136 TYR A N 1
ATOM 1036 C CA . TYR A 1 136 ? 10.734 -0.628 10.502 1.00 64.88 136 TYR A CA 1
ATOM 1037 C C . TYR A 1 136 ? 11.129 -0.241 11.933 1.00 64.88 136 TYR A C 1
ATOM 1039 O O . TYR A 1 136 ? 12.097 0.491 12.119 1.00 64.88 136 TYR A O 1
ATOM 1047 N N . GLU A 1 137 ? 10.408 -0.741 12.936 1.00 66.44 137 GLU A N 1
ATOM 1048 C CA . GLU A 1 137 ? 10.681 -0.462 14.352 1.00 66.44 137 GLU A CA 1
ATOM 1049 C C . GLU A 1 137 ? 11.340 -1.671 15.020 1.00 66.44 137 GLU A C 1
ATOM 1051 O O . GLU A 1 137 ? 10.981 -2.811 14.723 1.00 66.44 137 GLU A O 1
ATOM 1056 N N . ASP A 1 138 ? 12.274 -1.437 15.946 1.00 59.75 138 ASP A N 1
ATOM 1057 C CA . ASP A 1 138 ? 13.017 -2.498 16.649 1.00 59.75 138 ASP A CA 1
ATOM 1058 C C . ASP A 1 138 ? 12.083 -3.474 17.393 1.00 59.75 138 ASP A C 1
ATOM 1060 O O . ASP A 1 138 ? 12.369 -4.668 17.526 1.00 59.75 138 ASP A O 1
ATOM 1064 N N . GLU A 1 139 ? 10.927 -2.979 17.840 1.00 59.59 139 GLU A N 1
ATOM 1065 C CA . GLU A 1 139 ? 9.865 -3.770 18.470 1.00 59.59 139 GLU A CA 1
ATOM 1066 C C . GLU A 1 139 ? 9.134 -4.670 17.457 1.00 59.59 139 GLU A C 1
ATOM 1068 O O . GLU A 1 139 ? 8.795 -5.809 17.780 1.00 59.59 139 GLU A O 1
ATOM 1073 N N . ASN A 1 140 ? 9.007 -4.218 16.203 1.00 58.19 140 ASN A N 1
ATOM 1074 C CA . ASN A 1 140 ? 8.367 -4.933 15.093 1.00 58.19 140 ASN A CA 1
ATOM 1075 C C . ASN A 1 140 ? 9.338 -5.865 14.337 1.00 58.19 140 ASN A C 1
ATOM 1077 O O . ASN A 1 140 ? 8.906 -6.617 13.463 1.00 58.19 140 ASN A O 1
ATOM 1081 N N . GLN A 1 141 ? 10.642 -5.842 14.643 1.00 54.12 141 GLN A N 1
ATOM 1082 C CA . GLN A 1 141 ? 11.658 -6.717 14.033 1.00 54.12 141 GLN A CA 1
ATOM 1083 C C . GLN A 1 141 ? 11.813 -8.073 14.741 1.00 54.12 141 GLN A C 1
ATOM 1085 O O . GLN A 1 141 ? 12.268 -9.039 14.129 1.00 54.12 141 GLN A O 1
ATOM 1090 N N . LYS A 1 142 ? 11.402 -8.199 16.013 1.00 52.19 142 LYS A N 1
ATOM 1091 C CA . LYS A 1 142 ? 11.421 -9.492 16.741 1.00 52.19 142 LYS A CA 1
ATOM 1092 C C . LYS A 1 142 ? 10.455 -10.536 16.159 1.00 52.19 142 LYS A C 1
ATOM 1094 O O . LYS A 1 142 ? 10.590 -11.722 16.455 1.00 52.19 142 LYS A O 1
ATOM 1099 N N . SER A 1 143 ? 9.530 -10.088 15.317 1.00 52.00 143 SER A N 1
ATOM 1100 C CA . SER A 1 143 ? 8.475 -10.848 14.640 1.00 52.00 143 SER A CA 1
ATOM 1101 C C . SER A 1 143 ? 9.007 -11.917 13.684 1.00 52.00 143 SER A C 1
ATOM 1103 O O . SER A 1 143 ? 8.456 -13.006 13.604 1.00 52.00 143 SER A O 1
ATOM 1105 N N . THR A 1 144 ? 10.132 -11.662 13.007 1.00 51.62 144 THR A N 1
ATOM 1106 C CA . THR A 1 144 ? 10.618 -12.501 11.891 1.00 51.62 144 THR A CA 1
ATOM 1107 C C . THR A 1 144 ? 11.212 -13.850 12.338 1.00 51.62 144 THR A C 1
ATOM 1109 O O . THR A 1 144 ? 11.680 -14.630 11.516 1.00 51.62 144 THR A O 1
ATOM 1112 N N . SER A 1 145 ? 11.243 -14.131 13.647 1.00 52.44 145 SER A N 1
ATOM 1113 C CA . SER A 1 145 ? 11.809 -15.364 14.229 1.00 52.44 145 SER A CA 1
ATOM 1114 C C . SER A 1 145 ? 10.803 -16.177 15.054 1.00 52.44 145 SER A C 1
ATOM 1116 O O . SER A 1 145 ? 11.206 -17.117 15.742 1.00 52.44 145 SER A O 1
ATOM 1118 N N . MET A 1 146 ? 9.520 -15.807 15.047 1.00 54.97 146 MET A N 1
ATOM 1119 C CA . MET A 1 146 ? 8.490 -16.428 15.884 1.00 54.97 146 MET A CA 1
ATOM 1120 C C . MET A 1 146 ? 7.702 -17.520 15.151 1.00 54.97 146 MET A C 1
ATOM 1122 O O . MET A 1 146 ? 7.668 -17.587 13.928 1.00 54.97 146 MET A O 1
ATOM 1126 N N . SER A 1 147 ? 7.119 -18.437 15.925 1.00 57.16 147 SER A N 1
ATOM 1127 C CA . SER A 1 147 ? 6.268 -19.504 15.397 1.00 57.16 147 SER A CA 1
ATOM 1128 C C . SER A 1 147 ? 4.936 -18.936 14.881 1.00 57.16 147 SER A C 1
ATOM 1130 O O . SER A 1 147 ? 4.466 -17.925 15.400 1.00 57.16 147 SER A O 1
ATOM 1132 N N . ASN A 1 148 ? 4.289 -19.596 13.910 1.00 58.97 148 ASN A N 1
ATOM 1133 C CA . ASN A 1 148 ? 3.008 -19.146 13.328 1.00 58.97 148 ASN A CA 1
ATOM 1134 C C . ASN A 1 148 ? 1.898 -18.881 14.373 1.00 58.97 148 ASN A C 1
ATOM 1136 O O . ASN A 1 148 ? 1.004 -18.072 14.138 1.00 58.97 148 ASN A O 1
ATOM 1140 N N . ASP A 1 149 ? 1.935 -19.552 15.530 1.00 60.53 149 ASP A N 1
ATOM 1141 C CA . ASP A 1 149 ? 0.967 -19.339 16.617 1.00 60.53 149 ASP A CA 1
ATOM 1142 C C . ASP A 1 149 ? 1.261 -18.074 17.447 1.00 60.53 149 ASP A C 1
ATOM 1144 O O . ASP A 1 149 ? 0.370 -17.541 18.114 1.00 60.53 149 ASP A O 1
ATOM 1148 N N . ASP A 1 150 ? 2.499 -17.580 17.412 1.00 62.66 150 ASP A N 1
ATOM 1149 C CA . ASP A 1 150 ? 2.922 -16.356 18.090 1.00 62.66 150 ASP A CA 1
ATOM 1150 C C . ASP A 1 150 ? 2.813 -15.122 17.180 1.00 62.66 150 ASP A C 1
ATOM 1152 O O . ASP A 1 150 ? 2.489 -14.047 17.687 1.00 62.66 150 ASP A O 1
ATOM 1156 N N . GLU A 1 151 ? 2.942 -15.275 15.853 1.00 62.91 151 GLU A N 1
ATOM 1157 C CA . GLU A 1 151 ? 2.608 -14.212 14.882 1.00 62.91 151 GLU A CA 1
ATOM 1158 C C . GLU A 1 151 ? 1.159 -13.729 15.060 1.00 62.91 151 GLU A C 1
ATOM 1160 O O . GLU A 1 151 ? 0.882 -12.535 15.062 1.00 62.91 151 GLU A O 1
ATOM 1165 N N . GLN A 1 152 ? 0.215 -14.633 15.338 1.00 62.62 152 GLN A N 1
ATOM 1166 C CA . GLN A 1 152 ? -1.186 -14.252 15.567 1.00 62.62 152 GLN A CA 1
ATOM 1167 C C . GLN A 1 152 ? -1.396 -13.440 16.854 1.00 62.62 152 GLN A C 1
ATOM 1169 O O . GLN A 1 152 ? -2.314 -12.623 16.927 1.00 62.62 152 GLN A O 1
ATOM 1174 N N . LYS A 1 153 ? -0.545 -13.620 17.873 1.00 63.59 153 LYS A N 1
ATOM 1175 C CA . LYS A 1 153 ? -0.604 -12.820 19.108 1.00 63.59 153 LYS A CA 1
ATOM 1176 C C . LYS A 1 153 ? -0.040 -11.416 18.916 1.00 63.59 153 LYS A C 1
ATOM 1178 O O . LYS A 1 153 ? -0.379 -10.533 19.702 1.00 63.59 153 LYS A O 1
ATOM 1183 N N . GLN A 1 154 ? 0.787 -11.204 17.892 1.00 70.00 154 GLN A N 1
ATOM 1184 C CA . GLN A 1 154 ? 1.346 -9.895 17.567 1.00 70.00 154 GLN A CA 1
ATOM 1185 C C . GLN A 1 154 ? 0.256 -8.903 17.172 1.00 70.00 154 GLN A C 1
ATOM 1187 O O . GLN A 1 154 ? 0.333 -7.729 17.528 1.00 70.00 154 GLN A O 1
ATOM 1192 N N . PHE A 1 155 ? -0.781 -9.374 16.478 1.00 74.19 155 PHE A N 1
ATOM 1193 C CA . PHE A 1 155 ? -1.802 -8.476 15.963 1.00 74.19 155 PHE A CA 1
ATOM 1194 C C . PHE A 1 155 ? -2.713 -7.909 17.053 1.00 74.19 155 PHE A C 1
ATOM 1196 O O . PHE A 1 155 ? -3.193 -6.798 16.887 1.00 74.19 155 PHE A O 1
ATOM 1203 N N . LEU A 1 156 ? -2.867 -8.587 18.201 1.00 72.00 156 LEU A N 1
ATOM 1204 C CA . LEU A 1 156 ? -3.852 -8.278 19.256 1.00 72.00 156 LEU A CA 1
ATOM 1205 C C . LEU A 1 156 ? -3.839 -6.820 19.768 1.00 72.00 156 LEU A C 1
ATOM 1207 O O . LEU A 1 156 ? -4.863 -6.333 20.263 1.00 72.00 156 LEU A O 1
ATOM 1211 N N . GLY A 1 157 ? -2.707 -6.118 19.652 1.00 78.31 157 GLY A N 1
ATOM 1212 C CA . GLY A 1 157 ? -2.563 -4.704 20.022 1.00 78.31 157 GLY A CA 1
ATOM 1213 C C . GLY A 1 157 ? -3.123 -3.702 19.002 1.00 78.31 157 GLY A C 1
ATOM 1214 O O . GLY A 1 157 ? -3.295 -2.526 19.333 1.00 78.31 157 GLY A O 1
ATOM 1215 N N . TYR A 1 158 ? -3.436 -4.144 17.784 1.00 87.19 158 TYR A N 1
ATOM 1216 C CA . TYR A 1 158 ? -3.866 -3.286 16.685 1.00 87.19 158 TYR A CA 1
ATOM 1217 C C . TYR A 1 158 ? -5.379 -3.339 16.474 1.00 87.19 158 TYR A C 1
ATOM 1219 O O . TYR A 1 158 ? -6.004 -4.395 16.538 1.00 87.19 158 TYR A O 1
ATOM 1227 N N . THR A 1 159 ? -5.993 -2.194 16.205 1.00 88.31 159 THR A N 1
ATOM 1228 C CA . THR A 1 159 ? -7.414 -2.118 15.828 1.00 88.31 159 THR A CA 1
ATOM 1229 C C . THR A 1 159 ? -7.657 -2.641 14.415 1.00 88.31 159 THR A C 1
ATOM 1231 O O . THR A 1 159 ? -8.626 -3.360 14.185 1.00 88.31 159 THR A O 1
ATOM 1234 N N . HIS A 1 160 ? -6.744 -2.329 13.492 1.00 90.62 160 HIS A N 1
ATOM 1235 C CA . HIS A 1 160 ? -6.828 -2.709 12.087 1.00 90.62 160 HIS A CA 1
ATOM 1236 C C . HIS A 1 160 ? -5.497 -3.274 11.606 1.00 90.62 160 HIS A C 1
ATOM 1238 O O . HIS A 1 160 ? -4.433 -2.869 12.079 1.00 90.62 160 HIS A O 1
ATOM 1244 N N . VAL A 1 161 ? -5.558 -4.189 10.641 1.00 90.75 161 VAL A N 1
ATOM 1245 C CA . VAL A 1 161 ? -4.377 -4.857 10.083 1.00 90.75 161 VAL A CA 1
ATOM 1246 C C . VAL A 1 161 ? -4.475 -4.871 8.559 1.00 90.75 161 VAL A C 1
ATOM 1248 O O . VAL A 1 161 ? -5.482 -5.302 8.000 1.00 90.75 161 VAL A O 1
ATOM 1251 N N . LEU A 1 162 ? -3.427 -4.395 7.884 1.00 90.94 162 LEU A N 1
ATOM 1252 C CA . LEU A 1 162 ? -3.234 -4.526 6.441 1.00 90.94 162 LEU A CA 1
ATOM 1253 C C . LEU A 1 162 ? -2.080 -5.496 6.195 1.00 90.94 162 LEU A C 1
ATOM 1255 O O . LEU A 1 162 ? -0.935 -5.181 6.518 1.00 90.94 162 LEU A O 1
ATOM 1259 N N . THR A 1 163 ? -2.370 -6.653 5.608 1.00 88.62 163 THR A N 1
ATOM 1260 C CA . THR A 1 163 ? -1.361 -7.697 5.361 1.00 88.62 163 THR A CA 1
ATOM 1261 C C . THR A 1 163 ? -1.675 -8.525 4.121 1.00 88.62 163 THR A C 1
ATOM 1263 O O . THR A 1 163 ? -2.804 -8.525 3.629 1.00 88.62 163 THR A O 1
ATOM 1266 N N . GLU A 1 164 ? -0.673 -9.234 3.603 1.00 85.31 164 GLU A N 1
ATOM 1267 C CA . GLU A 1 164 ? -0.866 -10.273 2.588 1.00 85.31 164 GLU A CA 1
ATOM 1268 C C . GLU A 1 164 ? -1.462 -11.572 3.169 1.00 85.31 164 GLU A C 1
ATOM 1270 O O . GLU A 1 164 ? -1.916 -12.438 2.415 1.00 85.31 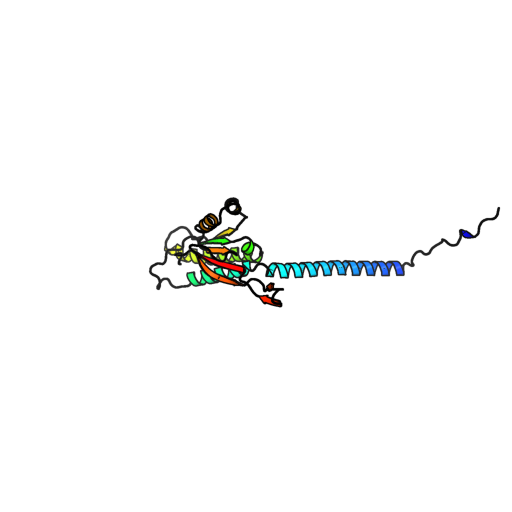164 GLU A O 1
ATOM 1275 N N . GLN A 1 165 ? -1.490 -11.729 4.501 1.00 85.12 165 GLN A N 1
ATOM 1276 C CA . GLN A 1 165 ? -2.051 -12.915 5.151 1.00 85.12 165 GLN A CA 1
ATOM 1277 C C . GLN A 1 165 ? -3.577 -13.014 4.963 1.00 85.12 165 GLN A C 1
ATOM 1279 O O . GLN A 1 165 ? -4.338 -12.065 5.147 1.00 85.12 165 GLN A O 1
ATOM 1284 N N . THR A 1 166 ? -4.034 -14.214 4.599 1.00 85.62 166 THR A N 1
ATOM 1285 C CA . THR A 1 166 ? -5.440 -14.498 4.235 1.00 85.62 166 THR A CA 1
ATOM 1286 C C . THR A 1 166 ? -6.342 -14.846 5.418 1.00 85.62 166 THR A C 1
ATOM 1288 O O . THR A 1 166 ? -7.556 -14.907 5.244 1.00 85.62 166 THR A O 1
ATOM 1291 N N . ASP A 1 167 ? -5.767 -15.094 6.595 1.00 84.81 167 ASP A N 1
ATOM 1292 C CA . ASP A 1 167 ? -6.514 -15.451 7.798 1.00 84.81 167 ASP A CA 1
ATOM 1293 C C . ASP A 1 167 ? -5.753 -14.994 9.047 1.00 84.81 167 ASP A C 1
ATOM 1295 O O . ASP A 1 167 ? -4.588 -15.353 9.238 1.00 84.81 167 ASP A O 1
ATOM 1299 N N . ILE A 1 168 ? -6.418 -14.206 9.892 1.00 84.69 168 ILE A N 1
ATOM 1300 C CA . ILE A 1 168 ? -5.882 -13.700 11.157 1.00 84.69 168 ILE A CA 1
ATOM 1301 C C . ILE A 1 168 ? -6.932 -13.939 12.238 1.00 84.69 168 ILE A C 1
ATOM 1303 O O . ILE A 1 168 ? -8.040 -13.410 12.179 1.00 84.69 168 ILE A O 1
ATOM 1307 N N . LYS A 1 169 ? -6.586 -14.725 13.263 1.00 86.00 169 LYS A N 1
ATOM 1308 C CA . LYS A 1 169 ? -7.515 -15.017 14.364 1.00 86.00 169 LYS A CA 1
ATOM 1309 C C . LYS A 1 169 ? -7.830 -13.758 15.171 1.00 86.00 169 LYS A C 1
ATOM 1311 O O . LYS A 1 169 ? -6.921 -13.033 15.566 1.00 86.00 169 LYS A O 1
ATOM 1316 N N . GLY A 1 170 ? -9.107 -13.567 15.501 1.00 85.00 170 GLY A N 1
ATOM 1317 C CA . GLY A 1 170 ? -9.576 -12.404 16.263 1.00 85.00 170 GLY A CA 1
ATOM 1318 C C . GLY A 1 170 ? -9.756 -11.150 15.410 1.00 85.00 170 GLY A C 1
ATOM 1319 O O . GLY A 1 170 ? -9.861 -10.055 15.962 1.00 85.00 170 GLY A O 1
ATOM 1320 N N . TYR A 1 171 ? -9.761 -11.311 14.088 1.00 89.81 171 TYR A N 1
ATOM 1321 C CA . TYR A 1 171 ? -10.043 -10.267 13.124 1.00 89.81 171 TYR A CA 1
ATOM 1322 C C . TYR A 1 171 ? -11.041 -10.773 12.090 1.00 89.81 171 TYR A C 1
ATOM 1324 O O . TYR A 1 171 ? -10.994 -11.931 11.672 1.00 89.81 171 TYR A O 1
ATOM 1332 N N . HIS A 1 172 ? -11.876 -9.868 11.599 1.00 91.62 172 HIS A N 1
ATOM 1333 C CA . HIS A 1 172 ? -12.748 -10.126 10.470 1.00 91.62 172 HIS A CA 1
ATOM 1334 C C . HIS A 1 172 ? -12.303 -9.308 9.261 1.00 91.62 172 HIS A C 1
ATOM 1336 O O . HIS A 1 172 ? -11.796 -8.188 9.364 1.00 91.62 172 HIS A O 1
ATOM 1342 N N . LEU A 1 173 ? -12.460 -9.909 8.085 1.00 92.38 173 LEU A N 1
ATOM 1343 C CA . LEU A 1 173 ? -12.084 -9.289 6.825 1.00 92.38 173 LEU A CA 1
ATOM 1344 C C . LEU A 1 173 ? -13.093 -8.193 6.465 1.00 92.38 173 LEU A C 1
ATOM 1346 O O . LEU A 1 173 ? -14.259 -8.491 6.207 1.00 92.38 173 LEU A O 1
ATOM 1350 N N . ILE A 1 174 ? -12.629 -6.947 6.370 1.00 90.12 174 ILE A N 1
ATOM 1351 C CA . ILE A 1 174 ? -13.421 -5.832 5.838 1.00 90.12 174 ILE A CA 1
ATOM 1352 C C . ILE A 1 174 ? -13.441 -5.919 4.312 1.00 90.12 174 ILE A C 1
ATOM 1354 O O . ILE A 1 174 ? -14.497 -5.885 3.677 1.00 90.12 174 ILE A O 1
ATOM 1358 N N . LYS A 1 175 ? -12.253 -6.010 3.702 1.00 91.62 175 LYS A N 1
ATOM 1359 C CA . LYS A 1 175 ? -12.108 -6.034 2.245 1.00 91.62 175 LYS A CA 1
ATOM 1360 C C . LYS A 1 175 ? -10.808 -6.696 1.820 1.00 91.62 175 LYS A C 1
ATOM 1362 O O . LYS A 1 175 ? -9.750 -6.442 2.390 1.00 91.62 175 LYS A O 1
ATOM 1367 N N . ALA A 1 176 ? -10.889 -7.477 0.751 1.00 90.81 176 ALA A N 1
ATOM 1368 C CA . ALA A 1 176 ? -9.730 -7.945 0.011 1.00 90.81 176 ALA A CA 1
ATOM 1369 C C . ALA A 1 176 ? -9.464 -6.999 -1.167 1.00 90.81 176 ALA A C 1
ATOM 1371 O O . ALA A 1 176 ? -10.367 -6.680 -1.949 1.00 90.81 176 ALA A O 1
ATOM 1372 N N . VAL A 1 177 ? -8.232 -6.515 -1.277 1.00 88.62 177 VAL A N 1
ATOM 1373 C CA . VAL A 1 177 ? -7.790 -5.656 -2.372 1.00 88.62 177 VAL A CA 1
ATOM 1374 C C . VAL A 1 177 ? -7.133 -6.528 -3.435 1.00 88.62 177 VAL A C 1
ATOM 1376 O O . VAL A 1 177 ? -6.130 -7.198 -3.148 1.00 88.62 177 VAL A O 1
ATOM 1379 N N . PRO A 1 178 ? -7.664 -6.516 -4.671 1.00 84.56 178 PRO A N 1
ATOM 1380 C CA . PRO A 1 178 ? -7.120 -7.327 -5.740 1.00 84.56 178 PRO A CA 1
ATOM 1381 C C . PRO A 1 178 ? -5.685 -6.900 -6.048 1.00 84.56 178 PRO A C 1
ATOM 1383 O O . PRO A 1 178 ? -5.388 -5.721 -6.258 1.00 84.56 178 PRO A O 1
ATOM 1386 N N . GLY A 1 179 ? -4.797 -7.886 -6.100 1.00 77.50 179 GLY A N 1
ATOM 1387 C CA . GLY A 1 179 ? -3.468 -7.748 -6.669 1.00 77.50 179 GLY A CA 1
AT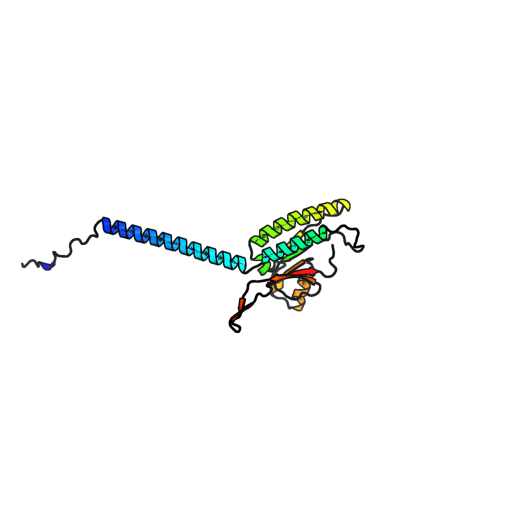OM 1388 C C . GLY A 1 179 ? -3.500 -7.737 -8.189 1.00 77.50 179 GLY A C 1
ATOM 1389 O O . GLY A 1 179 ? -4.553 -7.714 -8.826 1.00 77.50 179 GLY A O 1
ATOM 1390 N N . TYR A 1 180 ? -2.320 -7.782 -8.804 1.00 70.50 180 TYR A N 1
ATOM 1391 C CA . TYR A 1 180 ? -2.247 -7.764 -10.261 1.00 70.50 180 TYR A CA 1
ATOM 1392 C C . TYR A 1 180 ? -2.600 -9.104 -10.900 1.00 70.50 180 TYR A C 1
ATOM 1394 O O . TYR A 1 180 ? -2.373 -10.168 -10.313 1.00 70.50 180 TYR A O 1
ATOM 1402 N N . PRO A 1 181 ? -3.104 -9.066 -12.146 1.00 69.00 181 PRO A N 1
ATOM 1403 C CA . PRO A 1 181 ? -3.373 -10.267 -12.904 1.00 69.00 181 PRO A CA 1
ATOM 1404 C C . PRO A 1 181 ? -2.063 -11.007 -13.191 1.00 69.00 181 PRO A C 1
ATOM 1406 O O . PRO A 1 181 ? -1.208 -10.528 -13.937 1.00 69.00 181 PRO A O 1
ATOM 1409 N N . ARG A 1 182 ? -1.899 -12.195 -12.613 1.00 69.94 182 ARG A N 1
ATOM 1410 C CA . ARG A 1 182 ? -0.770 -13.081 -12.892 1.00 69.94 182 ARG A CA 1
ATOM 1411 C C . ARG A 1 182 ? -1.131 -13.989 -14.060 1.00 69.94 182 ARG A C 1
ATOM 1413 O O . ARG A 1 182 ? -2.217 -14.571 -14.114 1.00 69.94 182 ARG A O 1
ATOM 1420 N N . ILE A 1 183 ? -0.211 -14.123 -15.012 1.00 72.56 183 ILE A N 1
ATOM 1421 C CA . ILE A 1 183 ? -0.342 -15.138 -16.056 1.00 72.56 183 ILE A CA 1
ATOM 1422 C C . ILE A 1 183 ? -0.021 -16.473 -15.398 1.00 72.56 183 ILE A C 1
ATOM 1424 O O . ILE A 1 183 ? 1.100 -16.691 -14.948 1.00 72.56 183 ILE A O 1
ATOM 1428 N N . VAL A 1 184 ? -1.000 -17.372 -15.339 1.00 78.19 184 VAL A N 1
ATOM 1429 C CA . VAL A 1 184 ? -0.760 -18.751 -14.913 1.00 78.19 184 VAL A CA 1
ATOM 1430 C C . VAL A 1 184 ? -0.325 -19.530 -16.155 1.00 78.19 184 VAL A C 1
ATOM 1432 O O . VAL A 1 184 ? -1.194 -19.909 -16.949 1.00 78.19 184 VAL A O 1
ATOM 1435 N N . PRO A 1 185 ? 0.983 -19.797 -16.363 1.00 74.62 185 PRO A N 1
ATOM 1436 C CA . PRO A 1 185 ? 1.486 -20.370 -17.616 1.00 74.62 185 PRO A CA 1
ATOM 1437 C C . PRO A 1 185 ? 0.880 -21.748 -17.889 1.00 74.62 185 PRO A C 1
ATOM 1439 O O . PRO A 1 185 ? 0.606 -22.099 -19.030 1.00 74.62 185 PRO A O 1
ATOM 1442 N N . ARG A 1 186 ? 0.552 -22.490 -16.824 1.00 81.00 186 ARG A N 1
ATOM 1443 C CA . ARG A 1 186 ? -0.096 -23.805 -16.898 1.00 81.00 186 ARG A CA 1
ATOM 1444 C C . ARG A 1 186 ? -1.521 -23.764 -17.461 1.00 81.00 186 ARG A C 1
ATOM 1446 O O . ARG A 1 186 ? -2.013 -24.782 -17.929 1.00 81.00 186 ARG A O 1
ATOM 1453 N N . LYS A 1 187 ? -2.198 -22.617 -17.379 1.00 82.75 187 LYS A N 1
ATOM 1454 C CA . LYS A 1 187 ? -3.586 -22.439 -17.831 1.00 82.75 187 LYS A CA 1
ATOM 1455 C C . LYS A 1 187 ? -3.714 -21.420 -18.967 1.00 82.75 187 LYS A C 1
ATOM 1457 O O . LYS A 1 187 ? -4.833 -21.217 -19.425 1.00 82.75 187 LYS A O 1
ATOM 1462 N N . LEU A 1 188 ? -2.611 -20.769 -19.375 1.00 82.19 188 LEU A N 1
ATOM 1463 C CA . LEU A 1 188 ? -2.583 -19.648 -20.332 1.00 82.19 188 LEU A CA 1
ATOM 1464 C C . LEU A 1 188 ? -3.699 -18.623 -20.066 1.00 82.19 188 LEU A C 1
ATOM 1466 O O . LEU A 1 188 ? -4.304 -18.063 -20.976 1.00 82.19 188 LEU A O 1
ATOM 1470 N N . ARG A 1 189 ? -4.007 -18.413 -18.785 1.00 76.94 189 ARG A N 1
ATOM 1471 C CA . ARG A 1 189 ? -5.088 -17.546 -18.330 1.00 76.94 189 ARG A CA 1
ATOM 1472 C C . ARG A 1 189 ? -4.532 -16.498 -17.395 1.00 76.94 189 ARG A C 1
ATOM 1474 O O . ARG A 1 189 ? -3.665 -16.778 -16.566 1.00 76.94 189 ARG A O 1
ATOM 1481 N N . ILE A 1 190 ? -5.074 -15.304 -17.553 1.00 74.25 190 ILE A N 1
ATOM 1482 C CA . ILE A 1 190 ? -4.850 -14.178 -16.668 1.00 74.25 190 ILE A CA 1
ATOM 1483 C C . ILE A 1 190 ? -5.746 -14.400 -15.444 1.00 74.25 190 ILE A C 1
ATOM 1485 O O . ILE A 1 190 ? -6.962 -14.526 -15.595 1.00 74.25 190 ILE A O 1
ATOM 1489 N N . GLN A 1 191 ? -5.153 -14.522 -14.256 1.00 75.25 191 GLN A N 1
ATOM 1490 C CA . GLN A 1 191 ? -5.887 -14.623 -12.994 1.00 75.25 191 GLN A CA 1
ATOM 1491 C C . GLN A 1 191 ? -5.480 -13.488 -12.069 1.00 75.25 191 GLN A C 1
ATOM 1493 O O . GLN A 1 191 ? -4.303 -13.328 -11.757 1.00 75.25 191 GLN A O 1
ATOM 1498 N N . THR A 1 192 ? -6.464 -12.721 -11.625 1.00 76.25 192 THR A N 1
ATOM 1499 C CA . THR A 1 192 ? -6.302 -11.743 -10.553 1.00 76.25 192 THR A CA 1
ATOM 1500 C C . THR A 1 192 ? -6.472 -12.481 -9.230 1.00 76.25 192 THR A C 1
ATOM 1502 O O . THR A 1 192 ? -7.452 -13.204 -9.062 1.00 76.25 192 THR A O 1
ATOM 1505 N N . GLN A 1 193 ? -5.495 -12.361 -8.336 1.00 79.44 193 GLN A N 1
ATOM 1506 C CA . GLN A 1 193 ? -5.576 -12.870 -6.967 1.00 79.44 193 GLN A CA 1
ATOM 1507 C C . GLN A 1 193 ? -5.555 -11.680 -6.019 1.00 79.44 193 GLN A C 1
ATOM 1509 O O . GLN A 1 193 ? -4.893 -10.683 -6.314 1.00 79.44 193 GLN A O 1
ATOM 1514 N N . ASP A 1 194 ? -6.274 -11.787 -4.910 1.00 85.56 194 ASP A N 1
ATOM 1515 C CA . ASP A 1 194 ? -6.216 -10.791 -3.848 1.00 85.56 194 ASP A CA 1
ATOM 1516 C C . ASP A 1 194 ? -4.801 -10.740 -3.267 1.00 85.56 194 ASP A C 1
ATOM 1518 O O . ASP A 1 194 ? -4.149 -11.775 -3.125 1.00 85.56 194 ASP A O 1
ATOM 1522 N N . ALA A 1 195 ? -4.300 -9.527 -3.034 1.00 83.44 195 ALA A N 1
ATOM 1523 C CA . ALA A 1 195 ? -2.923 -9.307 -2.593 1.00 83.44 195 ALA A CA 1
ATOM 1524 C C . ALA A 1 195 ? -2.840 -8.725 -1.190 1.00 83.44 195 ALA A C 1
ATOM 1526 O O . ALA A 1 195 ? -1.945 -9.099 -0.448 1.00 83.44 195 ALA A O 1
ATOM 1527 N N . ILE A 1 196 ? -3.742 -7.810 -0.832 1.00 88.62 196 ILE A N 1
ATOM 1528 C CA . ILE A 1 196 ? -3.739 -7.182 0.490 1.00 88.62 196 ILE A CA 1
ATOM 1529 C C . ILE A 1 196 ? -5.129 -7.315 1.085 1.00 88.62 196 ILE A C 1
ATOM 1531 O O . ILE A 1 196 ? -6.121 -6.942 0.460 1.00 88.62 196 ILE A O 1
ATOM 1535 N N . PHE A 1 197 ? -5.188 -7.821 2.303 1.00 90.94 197 PHE A N 1
ATOM 1536 C CA . PHE A 1 197 ? -6.401 -7.996 3.074 1.00 90.94 197 PHE A CA 1
ATOM 1537 C C . PHE A 1 197 ? -6.444 -6.932 4.167 1.00 90.94 197 PHE A C 1
ATOM 1539 O O . PHE A 1 197 ? -5.455 -6.694 4.862 1.00 90.94 197 PHE A O 1
ATOM 1546 N N . VAL A 1 198 ? -7.586 -6.256 4.270 1.00 92.19 198 VAL A N 1
ATOM 1547 C CA . VAL A 1 198 ? -7.857 -5.239 5.284 1.00 92.19 198 VAL A CA 1
ATOM 1548 C C . VAL A 1 198 ? -8.754 -5.863 6.339 1.00 92.19 198 VAL A C 1
ATOM 1550 O O . VAL A 1 198 ? -9.885 -6.255 6.040 1.00 92.19 198 VAL A O 1
ATOM 1553 N N . TYR A 1 199 ? -8.246 -5.937 7.560 1.00 91.75 199 TYR A N 1
ATOM 1554 C CA . TYR A 1 199 ? -8.907 -6.555 8.698 1.00 91.75 199 TYR A CA 1
ATOM 1555 C C . TYR A 1 199 ? -9.239 -5.540 9.786 1.00 91.75 199 TYR A C 1
ATOM 1557 O O . TYR A 1 199 ? -8.475 -4.602 10.024 1.00 91.75 199 TYR A O 1
ATOM 1565 N N . GLU A 1 200 ? -10.336 -5.792 10.493 1.00 90.56 200 GLU A N 1
ATOM 1566 C CA . GLU A 1 200 ? -10.721 -5.111 11.731 1.00 90.56 200 GLU A CA 1
ATOM 1567 C C . GLU A 1 200 ? -10.819 -6.131 12.863 1.00 90.56 200 GLU A C 1
ATOM 1569 O O . GLU A 1 200 ? -11.238 -7.273 12.661 1.00 90.56 200 GLU A O 1
ATOM 1574 N N . ARG A 1 201 ? -10.378 -5.734 14.057 1.00 89.00 201 ARG A N 1
ATOM 1575 C CA . ARG A 1 201 ? -10.368 -6.612 15.227 1.00 89.00 201 ARG A CA 1
ATOM 1576 C C . ARG A 1 201 ? -11.791 -6.975 15.642 1.00 89.00 201 ARG A C 1
ATOM 1578 O O . ARG A 1 201 ? -12.659 -6.113 15.754 1.00 89.00 201 ARG A O 1
ATOM 1585 N N . ASP A 1 202 ? -12.023 -8.242 15.951 1.00 85.12 202 ASP A N 1
ATOM 1586 C CA . ASP A 1 202 ? -13.320 -8.714 16.425 1.00 85.12 202 ASP A CA 1
ATOM 1587 C C . ASP A 1 202 ? -13.712 -8.014 17.732 1.00 85.12 202 ASP A C 1
ATOM 1589 O O . ASP A 1 202 ? -12.927 -7.917 18.679 1.00 85.12 202 ASP A O 1
ATOM 1593 N N . GLY A 1 203 ? -14.944 -7.506 17.783 1.00 75.00 203 GLY A N 1
ATOM 1594 C CA . GLY A 1 203 ? -15.449 -6.741 18.926 1.00 75.00 203 GLY A CA 1
ATOM 1595 C C . GLY A 1 203 ? -14.948 -5.295 18.994 1.00 75.00 203 GLY A C 1
ATOM 1596 O O . GLY A 1 203 ? -15.348 -4.574 19.905 1.00 75.00 203 GLY A O 1
ATOM 1597 N N . PHE A 1 204 ? -14.118 -4.852 18.045 1.00 72.75 204 PHE A N 1
ATOM 1598 C CA . PHE A 1 204 ? -13.905 -3.433 17.801 1.00 72.75 204 PHE A CA 1
ATOM 1599 C C . PHE A 1 204 ? -15.084 -2.917 16.970 1.00 72.75 204 PHE A C 1
ATOM 1601 O O . PHE A 1 204 ? -15.345 -3.404 15.875 1.00 72.75 204 PHE A O 1
ATOM 1608 N N . SER A 1 205 ? -15.846 -1.984 17.530 1.00 61.56 205 SER A N 1
ATOM 1609 C CA . SER A 1 205 ? -16.927 -1.302 16.825 1.00 61.56 205 SER A CA 1
ATOM 1610 C C . SER A 1 205 ? -16.957 0.153 17.259 1.00 61.56 205 SER A C 1
ATOM 1612 O O . SER A 1 205 ? -16.940 0.424 18.464 1.00 61.56 205 SER A O 1
ATOM 1614 N N . PHE A 1 206 ? -17.007 1.049 16.275 1.00 55.03 206 PHE A N 1
ATOM 1615 C CA . PHE A 1 206 ? -17.151 2.486 16.482 1.00 55.03 206 PHE A CA 1
ATOM 1616 C C . PHE A 1 206 ? -18.462 2.880 17.122 1.00 55.03 206 PHE A C 1
ATOM 1618 O O . PHE A 1 206 ? -19.486 2.173 16.973 1.00 55.03 206 PHE A O 1
#

Organism: NCBI:txid420281

Secondary structure (DSSP, 8-state):
----GGGGS-S--PPPHHHHHHHHHHHHHHHHHHHHHHHHHHHHHHHHHHHH-THHHHHHHHHHHHHHHHHS-TTS-TT------EEEEE-HHHHS-HHHHHHHHHHHHHHHHHHHHHHTTTTSPPP-EEEEETTTSHHHHGGGGS-HHHHHHHGGG-SEEEES-S--TTEEEEEEEEEEEEEETTTTEEEEEEEEEEEEETT---

pLDDT: mean 75.07, std 14.27, range [44.81, 96.69]

Sequence (206 aa):
ALSDPAQKLKVDQQPTPKARTVWSLVFYLMGIGCVLLTFGASAVFVLVSQRNYPGGVALQTLEEYLQQQLALPSSTNSNRQLPVDVSIYMDVASCMSGVTLFGQENLQQTVTGQLQLIKTETNENPAIVSFFKEGYEDENQKSTSMSNDDEQKQFLGYTHVLTEQTDIKGYHLIKAVPGYPRIVPRKLRIQTQDAIFVYERDGFSF

Foldseek 3Di:
DDDDPVPPPPDDPPPDPVVVVVVVVVVVVVVVVVVVVVVVVVVVVVVVQLQQFCLLVLLVLVLVVLVVQLPDDPPPDPLDDQDAAAEEEEEPSSVVHPSNVVSLVVSQVPNQVSSQVRCVVVPDDRRGHHYHYAPPDPVNPVLVPDDPVVVLVVCVVHQKYKAQDPDHPQKDWPDFAWHAFDQPVVVSDTDIDGGITIIGGHPDGD

Radius of gyration: 30.55 Å; chains: 1; bounding box: 102×42×82 Å